Protein 2QSV (pdb70)

Sequence (213 aa):
GPLQVSNARRLLFPISPEDEGVVRLVVNNTDESDLQVAVVSLPSFVSLDDRAFRLQAREPRELNLSLAVPRRNPPGKDEPLVLEVTSPETGKKAVDSVVSLPLVDNFPALTAAQTGVEELSTYLDGQQLDGETTKAAIEIRRNVGAGPLRLHS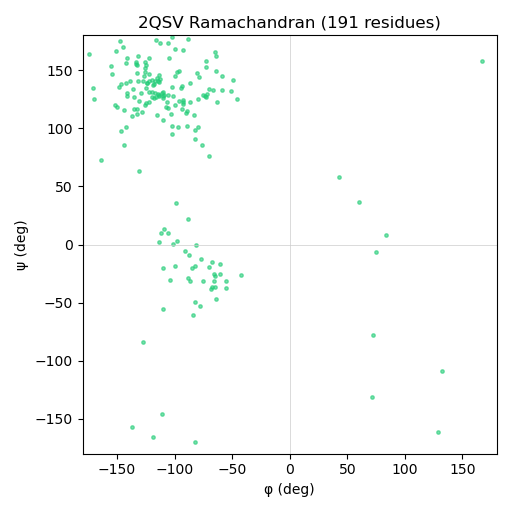VTTRNPALTAVPDRTEIKPGGSTLLRIAVDPQVKKAEGWQQSIAADISIICNDPQAPLRRIKKVKAEL

Radius of gyration: 21.25 Å; Cα contacts (8 Å, |Δi|>4): 555; chains: 1; bounding box: 52×47×49 Å

Foldseek 3Di:
DQKDKPAQEWEWPAEQPDKTKTKMFIFGADDAKKWKAQPDDPPQWDWPPGTDIDGHGRDDMTIIMGHHDDDDFDDDDWRKMWIQDVPDGGTDIDTGYYYRYADPLVPDDQQAFWADKAQEAEEEDPQDKDKDKIKDATQTNYKKFFRYKDWDDPQKDWDWPDGIAGHGGITITMMIGGPVVVVVPDQKDWTWTWTAIRHVVPRTGIHTYIYGD

Solvent-accessible surface area: 11612 Å² total

Nearest PDB structures (foldseek):
  2qsv-assembly1_A  TM=1.003E+00  e=1.602E-39  Porphyromonas gingivalis W83
  7sqc-assembly1_F3  TM=4.301E-01  e=4.292E-09  Chlamydomonas reinhardtii
  7sqc-assembly1_F0  TM=4.204E-01  e=1.512E-08  Chlamydomonas reinhardtii
  6tqu-assembly2_B  TM=6.581E-01  e=1.941E-02  Homo sapiens
  6nps-assembly1_A  TM=4.830E-01  e=2.934E-03  Amphibacillus xylanus NBRC 15112

B-factor: mean 38.67, std 15.02, range [12.01, 89.82]

Organism: Porphyromonas gingivalis (strain ATCC BAA-308 / W83) (NCBI:txid242619)

Structure (mmCIF, N/CA/C/O backbone):
data_2QSV
#
_entry.id   2QSV
#
_cell.length_a   107.237
_cell.length_b   107.237
_cell.length_c   59.833
_cell.angle_alpha   90.00
_cell.angle_beta   90.00
_cell.angle_gamma   120.00
#
_symmetry.space_group_name_H-M   'P 31 2 1'
#
loop_
_entity.id
_entity.type
_entity.pdbx_description
1 polymer 'Uncharacterized protein'
2 non-polymer 'SULFATE ION'
3 non-polymer 'SODIUM ION'
4 water water
#
loop_
_atom_site.group_PDB
_atom_site.id
_atom_site.type_symbol
_atom_site.label_atom_id
_atom_site.label_alt_id
_atom_site.label_comp_id
_atom_site.label_asym_id
_atom_site.label_entity_id
_atom_site.label_seq_id
_atom_site.pdbx_PDB_ins_code
_atom_site.Cartn_x
_atom_site.Cartn_y
_atom_site.Cartn_z
_atom_site.occupancy
_atom_site.B_iso_or_equiv
_atom_site.auth_seq_id
_atom_site.auth_comp_id
_atom_site.auth_asym_id
_atom_site.auth_atom_id
_atom_site.pdbx_PDB_model_num
ATOM 1 N N . GLY A 1 1 ? -36.227 57.257 -3.051 1.00 72.20 1 GLY A N 1
ATOM 2 C CA . GLY A 1 1 ? -37.239 58.038 -3.824 1.00 72.08 1 GLY A CA 1
ATOM 3 C C . GLY A 1 1 ? -36.668 58.880 -4.959 1.00 71.87 1 GLY A C 1
ATOM 4 O O . GLY A 1 1 ? -35.577 58.593 -5.465 1.00 72.02 1 GLY A O 1
ATOM 5 N N . PRO A 1 2 ? -37.420 59.919 -5.383 1.00 71.52 2 PRO A N 1
ATOM 6 C CA . PRO A 1 2 ? -37.070 60.828 -6.485 1.00 71.11 2 PRO A CA 1
ATOM 7 C C . PRO A 1 2 ? -35.811 61.692 -6.301 1.00 70.71 2 PRO A C 1
ATOM 8 O O . PRO A 1 2 ? -34.991 61.790 -7.234 1.00 70.66 2 PRO A O 1
ATOM 12 N N . LEU A 1 3 ? -35.676 62.320 -5.126 1.00 69.72 3 LEU A N 1
ATOM 13 C CA . LEU A 1 3 ? -34.545 63.204 -4.823 1.00 68.70 3 LEU A CA 1
ATOM 14 C C . LEU A 1 3 ? -33.226 62.444 -4.739 1.00 67.95 3 LEU A C 1
ATOM 15 O O . LEU A 1 3 ? -33.125 61.392 -4.102 1.00 67.60 3 LEU A O 1
ATOM 20 N N . GLN A 1 4 ? -32.226 62.997 -5.407 1.00 67.08 4 GLN A N 1
ATOM 21 C CA . GLN A 1 4 ? -30.889 62.431 -5.443 1.00 66.46 4 GLN A CA 1
ATOM 22 C C . GLN A 1 4 ? -29.960 63.470 -4.786 1.00 65.09 4 GLN A C 1
ATOM 23 O O . GLN A 1 4 ? -30.148 64.684 -4.952 1.00 64.75 4 GLN A O 1
ATOM 29 N N . VAL A 1 5 ? -28.996 63.000 -4.000 1.00 63.50 5 VAL A N 1
ATOM 30 C CA . VAL A 1 5 ? -28.129 63.910 -3.232 1.00 61.53 5 VAL A CA 1
ATOM 31 C C . VAL A 1 5 ? -26.657 63.742 -3.616 1.00 60.64 5 VAL A C 1
ATOM 32 O O . VAL A 1 5 ? -26.211 62.613 -3.862 1.00 60.50 5 VAL A O 1
ATOM 36 N N . SER A 1 6 ? -25.921 64.857 -3.666 1.00 59.02 6 SER A N 1
ATOM 37 C CA . SER A 1 6 ? -24.468 64.834 -3.909 1.00 58.06 6 SER A CA 1
ATOM 38 C C . SER A 1 6 ? -23.672 63.968 -2.927 1.00 57.24 6 SER A C 1
ATOM 39 O O . SER A 1 6 ? -22.712 63.313 -3.304 1.00 57.28 6 SER A O 1
ATOM 42 N N . ASN A 1 7 ? -24.082 63.967 -1.665 1.00 56.26 7 ASN A N 1
ATOM 43 C CA . ASN A 1 7 ? -23.336 63.295 -0.599 1.00 55.26 7 ASN A CA 1
ATOM 44 C C . ASN A 1 7 ? -24.245 62.611 0.426 1.00 53.35 7 ASN A C 1
ATOM 45 O O . ASN A 1 7 ? -25.282 63.158 0.807 1.00 52.58 7 ASN A O 1
ATOM 50 N N . ALA A 1 8 ? -23.854 61.414 0.853 1.00 51.12 8 ALA A N 1
ATOM 51 C CA . ALA A 1 8 ? -24.506 60.738 1.961 1.00 49.78 8 ALA A CA 1
ATOM 52 C C . ALA A 1 8 ? -24.071 61.405 3.285 1.00 48.49 8 ALA A C 1
ATOM 53 O O . ALA A 1 8 ? -24.856 61.455 4.247 1.00 48.60 8 ALA A O 1
ATOM 55 N N . ARG A 1 9 ? -22.832 61.917 3.300 1.00 46.84 9 ARG A N 1
ATOM 56 C CA A ARG A 1 9 ? -22.203 62.525 4.480 0.50 45.91 9 ARG A CA 1
ATOM 57 C CA B ARG A 1 9 ? -22.270 62.553 4.485 0.50 45.82 9 ARG A CA 1
ATOM 58 C C . ARG A 1 9 ? -21.652 63.913 4.154 1.00 44.97 9 ARG A C 1
ATOM 59 O O . ARG A 1 9 ? -21.112 64.125 3.069 1.00 44.97 9 ARG A O 1
ATOM 74 N N . LEU A 1 10 ? -21.774 64.847 5.086 1.00 42.64 10 LEU A N 1
ATOM 75 C CA . LEU A 1 10 ? -21.157 66.168 4.942 1.00 40.14 10 LEU A CA 1
ATOM 76 C C . LEU A 1 10 ? -20.265 66.384 6.163 1.00 38.78 10 LEU A C 1
ATOM 77 O O . LEU A 1 10 ? -20.629 66.006 7.280 1.00 37.77 10 LEU A O 1
ATOM 82 N N . LEU A 1 11 ? -19.086 66.952 5.954 1.00 36.76 11 LEU A N 1
ATOM 83 C CA . LEU A 1 11 ? -18.090 67.012 7.020 1.00 35.46 11 LEU A CA 1
ATOM 84 C C . LEU A 1 11 ? -17.476 68.390 7.057 1.00 33.93 11 LEU A C 1
ATOM 85 O O . LEU A 1 11 ? -16.892 68.837 6.062 1.00 34.04 11 LEU A O 1
ATOM 90 N N . PHE A 1 12 ? -17.683 69.091 8.173 1.00 31.37 12 PHE A N 1
ATOM 91 C CA . PHE A 1 12 ? -17.062 70.385 8.386 1.00 30.40 12 PHE A CA 1
ATOM 92 C C . PHE A 1 12 ? -15.556 70.159 8.662 1.00 30.35 12 PHE A C 1
ATOM 93 O O . PHE A 1 12 ? -15.169 69.094 9.127 1.00 29.34 12 PHE A O 1
ATOM 101 N N . PRO A 1 13 ? -14.701 71.156 8.340 1.00 30.60 13 PRO A N 1
ATOM 102 C CA . PRO A 1 13 ? -13.312 70.999 8.802 1.00 30.92 13 PRO A CA 1
ATOM 103 C C . PRO A 1 13 ? -13.235 71.010 10.360 1.00 29.86 13 PRO A C 1
ATOM 104 O O . PRO A 1 13 ? -14.171 71.496 11.025 1.00 28.75 13 PRO A O 1
ATOM 108 N N . ILE A 1 14 ? -12.128 70.518 10.910 1.00 29.72 14 ILE A N 1
ATOM 109 C CA . ILE A 1 14 ? -11.793 70.741 12.333 1.00 29.18 14 ILE A CA 1
ATOM 110 C C . ILE A 1 14 ? -12.025 72.206 12.644 1.00 28.90 14 ILE A C 1
ATOM 111 O O . ILE A 1 14 ? -11.504 73.095 11.947 1.00 27.83 14 ILE A O 1
ATOM 116 N N . SER A 1 15 ? -12.840 72.460 13.662 1.00 27.88 15 SER A N 1
ATOM 117 C CA . SER A 1 15 ? -13.268 73.823 13.977 1.00 27.94 15 SER A CA 1
ATOM 118 C C . SER A 1 15 ? -13.248 74.120 15.452 1.00 28.29 15 SER A C 1
ATOM 119 O O . SER A 1 15 ? -13.536 73.234 16.277 1.00 25.96 15 SER A O 1
ATOM 130 N N . PRO A 1 17 ? -15.071 76.845 18.411 1.00 33.39 17 PRO A N 1
ATOM 131 C CA . PRO A 1 17 ? -16.455 77.328 18.500 1.00 34.62 17 PRO A CA 1
ATOM 132 C C . PRO A 1 17 ? -16.766 78.592 17.716 1.00 36.67 17 PRO A C 1
ATOM 133 O O . PRO A 1 17 ? -17.904 78.769 17.312 1.00 36.52 17 PRO A O 1
ATOM 137 N N . GLU A 1 18 ? -15.778 79.464 17.517 1.00 39.08 18 GLU A N 1
ATOM 138 C CA . GLU A 1 18 ? -15.993 80.726 16.804 1.00 42.71 18 GLU A CA 1
ATOM 139 C C . GLU A 1 18 ? -15.743 80.654 15.298 1.00 43.56 18 GLU A C 1
ATOM 140 O O . GLU A 1 18 ? -15.984 81.636 14.574 1.00 44.13 18 GLU A O 1
ATOM 146 N N . ASP A 1 19 ? -15.248 79.515 14.821 1.00 43.92 19 ASP A N 1
ATOM 147 C CA . ASP A 1 19 ? -15.043 79.334 13.387 1.00 44.71 19 ASP A CA 1
ATOM 148 C C . ASP A 1 19 ? -16.323 79.494 12.571 1.00 45.18 19 ASP A C 1
ATOM 149 O O . ASP A 1 19 ? -17.419 79.168 13.012 1.00 44.65 19 ASP A O 1
ATOM 154 N N . GLU A 1 20 ? -16.146 80.048 11.383 1.00 47.04 20 GLU A N 1
ATOM 155 C CA . GLU A 1 20 ? -17.175 80.069 10.362 1.00 48.74 20 GLU A CA 1
ATOM 156 C C . GLU A 1 20 ? -16.821 78.945 9.406 1.00 48.46 20 GLU A C 1
ATOM 157 O O . GLU A 1 20 ? -15.730 78.375 9.486 1.00 49.37 20 GLU A O 1
ATOM 163 N N . GLY A 1 21 ? -17.724 78.600 8.510 1.00 47.60 21 GLY A N 1
ATOM 164 C CA . GLY A 1 21 ? -17.464 77.462 7.649 1.00 46.53 21 GLY A CA 1
ATOM 165 C C . GLY A 1 21 ? -18.738 77.075 6.961 1.00 45.22 21 GLY A C 1
ATOM 166 O O . GLY A 1 21 ? -19.817 77.395 7.436 1.00 44.68 21 GLY A O 1
ATOM 167 N N . VAL A 1 22 ? -18.611 76.383 5.842 1.00 44.75 22 VAL A N 1
ATOM 168 C CA . VAL A 1 22 ? -19.766 76.091 5.030 1.00 44.20 22 VAL A CA 1
ATOM 169 C C . VAL A 1 22 ? -19.580 74.736 4.375 1.00 43.22 22 VAL A C 1
ATOM 170 O O . VAL A 1 22 ? -18.482 74.371 3.984 1.00 43.30 22 VAL A O 1
ATOM 174 N N . VAL A 1 23 ? -20.648 73.959 4.353 1.00 42.01 23 VAL A N 1
ATOM 175 C CA . VAL A 1 23 ? -20.679 72.690 3.663 1.00 42.17 23 VAL A CA 1
ATOM 176 C C . VAL A 1 23 ? -21.824 72.759 2.629 1.00 41.35 23 VAL A C 1
ATOM 177 O O . VAL A 1 23 ? -22.884 73.358 2.871 1.00 40.06 23 VAL A O 1
ATOM 181 N N . ARG A 1 24 ? -21.575 72.194 1.461 1.00 41.47 24 ARG A N 1
ATOM 182 C CA . ARG A 1 24 ? -22.513 72.320 0.349 1.00 41.88 24 ARG A CA 1
ATOM 183 C C . ARG A 1 24 ? -23.115 70.976 -0.013 1.00 41.41 24 ARG A C 1
ATOM 184 O O . ARG A 1 24 ? -22.409 69.992 -0.195 1.00 39.83 24 ARG A O 1
ATOM 192 N N . LEU A 1 25 ? -24.439 70.955 -0.106 1.00 41.86 25 LEU A N 1
ATOM 193 C CA . LEU A 1 25 ? -25.140 69.789 -0.611 1.00 42.11 25 LEU A CA 1
ATOM 194 C C . LEU A 1 25 ? -25.881 70.139 -1.902 1.00 42.55 25 LEU A C 1
ATOM 195 O O . LEU A 1 25 ? -26.623 71.121 -1.944 1.00 41.94 25 LEU A O 1
ATOM 200 N N . VAL A 1 26 ? -25.690 69.325 -2.935 1.00 43.89 26 VAL A N 1
ATOM 201 C CA . VAL A 1 26 ? -26.487 69.476 -4.180 1.00 45.57 26 VAL A CA 1
ATOM 202 C C . VAL A 1 26 ? -27.585 68.410 -4.289 1.00 45.73 26 VAL A C 1
ATOM 203 O O . VAL A 1 26 ? -27.301 67.228 -4.422 1.00 46.21 26 VAL A O 1
ATOM 207 N N . VAL A 1 27 ? -28.836 68.847 -4.204 1.00 46.52 27 VAL A N 1
ATOM 208 C CA . VAL A 1 27 ? -29.972 67.967 -4.425 1.00 47.80 27 VAL A CA 1
ATOM 209 C C . VAL A 1 27 ? -30.493 68.070 -5.867 1.00 49.15 27 VAL A C 1
ATOM 210 O O . VAL A 1 27 ? -30.400 69.128 -6.510 1.00 48.82 27 VAL A O 1
ATOM 214 N N . ASN A 1 28 ? -31.037 66.952 -6.344 1.00 50.73 28 ASN A N 1
ATOM 215 C CA . ASN A 1 28 ? -31.518 66.824 -7.716 1.00 52.43 28 ASN A CA 1
ATOM 216 C C . ASN A 1 28 ? -32.820 66.022 -7.859 1.00 52.49 28 ASN A C 1
ATOM 217 O O . ASN A 1 28 ? -32.956 64.902 -7.345 1.00 52.34 28 ASN A O 1
ATOM 222 N N . ASN A 1 29 ? -33.773 66.641 -8.550 1.00 53.23 29 ASN A N 1
ATOM 223 C CA . ASN A 1 29 ? -35.066 66.057 -8.876 1.00 53.93 29 ASN A CA 1
ATOM 224 C C . ASN A 1 29 ? -34.969 65.107 -10.083 1.00 54.21 29 ASN A C 1
ATOM 225 O O . ASN A 1 29 ? -34.929 65.560 -11.239 1.00 55.11 29 ASN A O 1
ATOM 230 N N . THR A 1 30 ? -34.940 63.805 -9.815 1.00 54.54 30 THR A N 1
ATOM 231 C CA . THR A 1 30 ? -34.716 62.796 -10.854 1.00 55.53 30 THR A CA 1
ATOM 232 C C . THR A 1 30 ? -35.963 62.513 -11.699 1.00 56.35 30 THR A C 1
ATOM 233 O O . THR A 1 30 ? -35.937 62.580 -12.942 1.00 56.88 30 THR A O 1
ATOM 237 N N . ASP A 1 31 ? -37.059 62.203 -11.020 1.00 57.20 31 ASP A N 1
ATOM 238 C CA . ASP A 1 31 ? -38.160 61.546 -11.693 1.00 58.15 31 ASP A CA 1
ATOM 239 C C . ASP A 1 31 ? -39.196 62.548 -12.110 1.00 58.16 31 ASP A C 1
ATOM 240 O O . ASP A 1 31 ? -39.984 63.052 -11.282 1.00 58.96 31 ASP A O 1
ATOM 245 N N . GLU A 1 32 ? -39.134 62.872 -13.398 1.00 58.26 32 GLU A N 1
ATOM 246 C CA . GLU A 1 32 ? -40.322 63.283 -14.154 1.00 58.49 32 GLU A CA 1
ATOM 247 C C . GLU A 1 32 ? -40.843 64.672 -13.808 1.00 58.03 32 GLU A C 1
ATOM 248 O O . GLU A 1 32 ? -40.619 65.652 -14.542 1.00 57.88 32 GLU A O 1
ATOM 254 N N . SER A 1 33 ? -41.537 64.750 -12.676 1.00 58.07 33 SER A N 1
ATOM 255 C CA . SER A 1 33 ? -42.380 65.899 -12.410 1.00 57.99 33 SER A CA 1
ATOM 256 C C . SER A 1 33 ? -41.924 66.637 -11.167 1.00 58.19 33 SER A C 1
ATOM 257 O O . SER A 1 33 ? -40.805 66.436 -10.687 1.00 58.49 33 SER A O 1
ATOM 260 N N . ASP A 1 34 ? -42.794 67.518 -10.682 1.00 58.73 34 ASP A N 1
ATOM 261 C CA . ASP A 1 34 ? -42.502 68.348 -9.531 1.00 59.45 34 ASP A CA 1
ATOM 262 C C . ASP A 1 34 ? -42.188 67.549 -8.278 1.00 59.47 34 ASP A C 1
ATOM 263 O O . ASP A 1 34 ? -42.891 66.562 -7.966 1.00 59.79 34 ASP A O 1
ATOM 268 N N . LEU A 1 35 ? -41.093 67.959 -7.617 1.00 59.27 35 LEU A N 1
ATOM 2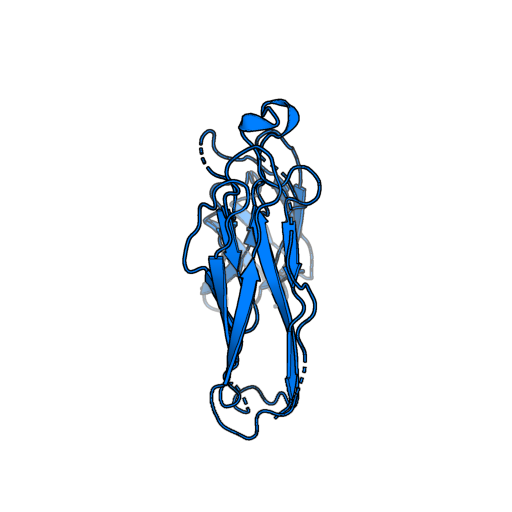69 C CA . LEU A 1 35 ? -40.783 67.564 -6.242 1.00 58.85 35 LEU A CA 1
ATOM 270 C C . LEU A 1 35 ? -40.937 68.765 -5.321 1.00 59.01 35 LEU A C 1
ATOM 271 O O . LEU A 1 35 ? -40.398 69.846 -5.573 1.00 59.24 35 LEU A O 1
ATOM 276 N N . GLN A 1 36 ? -41.734 68.592 -4.280 1.00 59.17 36 GLN A N 1
ATOM 277 C CA . GLN A 1 36 ? -41.780 69.563 -3.208 1.00 59.38 36 GLN A CA 1
ATOM 278 C C . GLN A 1 36 ? -40.850 69.096 -2.085 1.00 58.41 36 GLN A C 1
ATOM 279 O O . GLN A 1 36 ? -40.981 67.973 -1.573 1.00 58.59 36 GLN A O 1
ATOM 285 N N . VAL A 1 37 ? -39.894 69.951 -1.730 1.00 57.37 37 VAL A N 1
ATOM 286 C CA . VAL A 1 37 ? -38.826 69.579 -0.786 1.00 55.47 37 VAL A CA 1
ATOM 287 C C . VAL A 1 37 ? -38.836 70.461 0.452 1.00 54.09 37 VAL A C 1
ATOM 288 O O . VAL A 1 37 ? -38.831 71.685 0.355 1.00 53.94 37 VAL A O 1
ATOM 292 N N . ALA A 1 38 ? -38.879 69.819 1.615 1.00 52.14 38 ALA A N 1
ATOM 293 C CA . ALA A 1 38 ? -38.718 70.518 2.868 1.00 50.31 38 ALA A CA 1
ATOM 294 C C . ALA A 1 38 ? -37.537 69.914 3.635 1.00 49.02 38 ALA A C 1
ATOM 295 O O . ALA A 1 38 ? -37.408 68.700 3.756 1.00 49.21 38 ALA A O 1
ATOM 297 N N . VAL A 1 39 ? -36.655 70.787 4.104 1.00 47.56 39 VAL A N 1
ATOM 298 C CA . VAL A 1 39 ? -35.624 70.433 5.067 1.00 45.40 39 VAL A CA 1
ATOM 299 C C . VAL A 1 39 ? -36.315 70.481 6.428 1.00 43.78 39 VAL A C 1
ATOM 300 O O . VAL A 1 39 ? -36.496 71.544 7.020 1.00 43.49 39 VAL A O 1
ATOM 304 N N . VAL A 1 40 ? -36.718 69.316 6.915 1.00 41.79 40 VAL A N 1
ATOM 305 C CA . VAL A 1 40 ? -37.559 69.253 8.120 1.00 40.29 40 VAL A CA 1
ATOM 306 C C . VAL A 1 40 ? -36.783 69.295 9.455 1.00 39.00 40 VAL A C 1
ATOM 307 O O . VAL A 1 40 ? -37.354 69.616 10.497 1.00 39.08 40 VAL A O 1
ATOM 311 N N . SER A 1 41 ? -35.493 68.975 9.418 1.00 37.67 41 SER A N 1
ATOM 312 C CA . SER A 1 41 ? -34.652 69.065 10.611 1.00 37.17 41 SER A CA 1
ATOM 313 C C . SER A 1 41 ? -33.224 69.421 10.195 1.00 36.72 41 SER A C 1
ATOM 314 O O . SER A 1 41 ? -32.721 68.873 9.228 1.00 36.08 41 SER A O 1
ATOM 317 N N . LEU A 1 42 ? -32.608 70.365 10.914 1.00 36.68 42 LEU A N 1
ATOM 318 C CA . LEU A 1 42 ? -31.220 70.781 10.704 1.00 36.98 42 LEU A CA 1
ATOM 319 C C . LEU A 1 42 ? -30.400 70.386 11.914 1.00 35.97 42 LEU A C 1
ATOM 320 O O . LEU A 1 42 ? -30.903 70.475 13.011 1.00 36.49 42 LEU A O 1
ATOM 325 N N . PRO A 1 43 ? -29.119 70.007 11.723 1.00 34.37 43 PRO A N 1
ATOM 326 C CA . PRO A 1 43 ? -28.178 69.913 12.840 1.00 33.86 43 PRO A CA 1
ATOM 327 C C . PRO A 1 43 ? -28.184 71.167 13.724 1.00 33.81 43 PRO A C 1
ATOM 328 O O . PRO A 1 43 ? -28.294 72.282 13.206 1.00 32.79 43 PRO A O 1
ATOM 332 N N . SER A 1 44 ? -28.057 70.987 15.038 1.00 33.56 44 SER A N 1
ATOM 333 C CA . SER A 1 44 ? -28.050 72.114 15.977 1.00 33.91 44 SER A CA 1
ATOM 334 C C . SER A 1 44 ? -26.906 73.114 15.760 1.00 33.81 44 SER A C 1
ATOM 335 O O . SER A 1 44 ? -26.967 74.242 16.275 1.00 33.51 44 SER A O 1
ATOM 338 N N . PHE A 1 45 ? -25.874 72.695 15.020 1.00 32.55 45 PHE A N 1
ATOM 339 C CA . PHE A 1 45 ? -24.670 73.505 14.811 1.00 32.25 45 PHE A CA 1
ATOM 340 C C . PHE A 1 45 ? -24.607 74.114 13.414 1.00 33.71 45 PHE A C 1
ATOM 341 O O . PHE A 1 45 ? -23.577 74.670 13.026 1.00 32.97 45 PHE A O 1
ATOM 349 N N . VAL A 1 46 ? -25.701 74.015 12.656 1.00 35.36 46 VAL A N 1
ATOM 350 C CA . VAL A 1 46 ? -25.738 74.645 11.334 1.00 36.51 46 VAL A CA 1
ATOM 351 C C . VAL A 1 46 ? -26.879 75.647 11.153 1.00 38.82 46 VAL A C 1
ATOM 352 O O . VAL A 1 46 ? -27.872 75.618 11.880 1.00 38.44 46 VAL A O 1
ATOM 356 N N . SER A 1 47 ? -26.701 76.513 10.155 1.00 41.56 47 SER A N 1
ATOM 357 C CA . SER A 1 47 ? -27.693 77.478 9.688 1.00 44.38 47 SER A CA 1
ATOM 358 C C . SER A 1 47 ? -28.034 77.197 8.242 1.00 45.32 47 SER A C 1
ATOM 359 O O . SER A 1 47 ? -27.128 76.911 7.431 1.00 45.45 47 SER A O 1
ATOM 362 N N . LEU A 1 48 ? -29.326 77.265 7.925 1.00 47.32 48 LEU A N 1
ATOM 363 C CA . LEU A 1 48 ? -29.813 77.182 6.553 1.00 49.88 48 LEU A CA 1
ATOM 364 C C . LEU A 1 48 ? -31.115 77.991 6.371 1.00 51.83 48 LEU A C 1
ATOM 365 O O . LEU A 1 48 ? -32.130 77.706 7.010 1.00 52.04 48 LEU A O 1
ATOM 370 N N . ASP A 1 49 ? -31.076 78.998 5.498 1.00 54.58 49 ASP A N 1
ATOM 371 C CA . ASP A 1 49 ? -32.293 79.740 5.135 1.00 56.96 49 ASP A CA 1
ATOM 372 C C . ASP A 1 49 ? -33.038 79.065 3.979 1.00 57.69 49 ASP A C 1
ATOM 373 O O . ASP A 1 49 ? -34.262 79.084 3.941 1.00 58.03 49 ASP A O 1
ATOM 378 N N . ASP A 1 50 ? -32.308 78.414 3.079 1.00 58.58 50 ASP A N 1
ATOM 379 C CA . ASP A 1 50 ? -32.928 77.619 2.023 1.00 59.80 50 ASP A CA 1
ATOM 380 C C . ASP A 1 50 ? -33.584 76.343 2.585 1.00 60.04 50 ASP A C 1
ATOM 381 O O . ASP A 1 50 ? -33.047 75.238 2.423 1.00 60.09 50 ASP A O 1
ATOM 386 N N . ARG A 1 51 ? -34.758 76.500 3.213 1.00 60.29 51 ARG A N 1
ATOM 387 C CA . ARG A 1 51 ? -35.402 75.406 3.971 1.00 60.51 51 ARG A CA 1
ATOM 388 C C . ARG A 1 51 ? -36.669 74.797 3.378 1.00 60.93 51 ARG A C 1
ATOM 389 O O . ARG A 1 51 ? -37.060 73.692 3.755 1.00 61.48 51 ARG A O 1
ATOM 397 N N . ALA A 1 52 ? -37.336 75.523 2.488 1.00 60.91 52 ALA A N 1
ATOM 398 C CA . ALA A 1 52 ? -38.597 75.052 1.901 1.00 60.79 52 ALA A CA 1
ATOM 399 C C . ALA A 1 52 ? -38.702 75.558 0.470 1.00 60.30 52 ALA A C 1
ATOM 400 O O . ALA A 1 52 ? -39.086 76.701 0.228 1.00 60.63 52 ALA A O 1
ATOM 402 N N . PHE A 1 53 ? -38.337 74.700 -0.472 1.00 59.34 53 PHE A N 1
ATOM 403 C CA . PHE A 1 53 ? -38.242 75.102 -1.861 1.00 59.00 53 PHE A CA 1
ATOM 404 C C . PHE A 1 53 ? -38.943 74.150 -2.827 1.00 59.19 53 PHE A C 1
ATOM 405 O O . PHE A 1 53 ? -39.225 72.997 -2.473 1.00 59.15 53 PHE A O 1
ATOM 413 N N . ARG A 1 54 ? -39.218 74.640 -4.044 1.00 59.21 54 ARG A N 1
ATOM 414 C CA . ARG A 1 54 ? -39.628 73.783 -5.180 1.00 59.21 54 ARG A CA 1
ATOM 415 C C . ARG A 1 54 ? -38.511 73.448 -6.171 1.00 58.13 54 ARG A C 1
ATOM 416 O O . ARG A 1 54 ? -37.650 74.282 -6.469 1.00 58.54 54 ARG A O 1
ATOM 424 N N . LEU A 1 55 ? -38.576 72.233 -6.718 1.00 56.86 55 LEU A N 1
ATOM 425 C CA . LEU A 1 55 ? -37.562 71.706 -7.642 1.00 56.44 55 LEU A CA 1
ATOM 426 C C . LEU A 1 55 ? -38.174 71.146 -8.912 1.00 56.90 55 LEU A C 1
ATOM 427 O O . LEU A 1 55 ? -39.069 70.291 -8.859 1.00 56.90 55 LEU A O 1
ATOM 432 N N . GLN A 1 56 ? -37.636 71.561 -10.058 1.00 57.03 56 GLN A N 1
ATOM 433 C CA . GLN A 1 56 ? -38.208 71.204 -11.359 1.00 57.14 56 GLN A CA 1
ATOM 434 C C . GLN A 1 56 ? -37.788 69.828 -11.932 1.00 56.74 56 GLN A C 1
ATOM 435 O O . GLN A 1 56 ? -38.652 68.966 -12.197 1.00 57.34 56 GLN A O 1
ATOM 441 N N . ALA A 1 57 ? -36.499 69.620 -12.168 1.00 56.16 57 ALA A N 1
ATOM 442 C CA . ALA A 1 57 ? -36.093 68.439 -12.923 1.00 55.70 57 ALA A CA 1
ATOM 443 C C . ALA A 1 57 ? -34.602 68.411 -12.912 1.00 56.10 57 ALA A C 1
ATOM 444 O O . ALA A 1 57 ? -33.953 69.427 -12.589 1.00 55.60 57 ALA A O 1
ATOM 446 N N . ARG A 1 58 ? -34.063 67.242 -13.257 1.00 57.49 58 ARG A N 1
ATOM 447 C CA . ARG A 1 58 ? -32.615 67.040 -13.347 1.00 58.97 58 ARG A CA 1
ATOM 448 C C . ARG A 1 58 ? -31.886 67.006 -11.996 1.00 60.03 58 ARG A C 1
ATOM 449 O O . ARG A 1 58 ? -32.270 66.259 -11.079 1.00 60.66 58 ARG A O 1
ATOM 457 N N . GLU A 1 59 ? -30.799 67.781 -11.916 1.00 61.12 59 GLU A N 1
ATOM 458 C CA . GLU A 1 59 ? -29.963 67.895 -10.720 1.00 62.56 59 GLU A CA 1
ATOM 459 C C . GLU A 1 59 ? -29.731 69.402 -10.402 1.00 62.84 59 GLU A C 1
ATOM 460 O O . GLU A 1 59 ? -28.592 69.911 -10.443 1.00 62.85 59 GLU A O 1
ATOM 466 N N . PRO A 1 60 ? -30.840 70.124 -10.092 1.00 63.22 60 PRO A N 1
ATOM 467 C CA . PRO A 1 60 ? -30.868 71.576 -10.210 1.00 63.47 60 PRO A CA 1
ATOM 468 C C . PRO A 1 60 ? -30.285 72.404 -9.066 1.00 63.80 60 PRO A C 1
ATOM 469 O O . PRO A 1 60 ? -29.492 73.306 -9.358 1.00 64.87 60 PRO A O 1
ATOM 473 N N . ARG A 1 61 ? -30.663 72.138 -7.809 1.00 63.80 61 ARG A N 1
ATOM 474 C CA . ARG A 1 61 ? -30.398 73.096 -6.697 1.00 63.66 61 ARG A CA 1
ATOM 475 C C . ARG A 1 61 ? -29.270 72.805 -5.665 1.00 63.11 61 ARG A C 1
ATOM 476 O O . ARG A 1 61 ? -28.866 71.650 -5.488 1.00 63.57 61 ARG A O 1
ATOM 484 N N . GLU A 1 62 ? -28.818 73.851 -4.954 1.00 61.78 62 GLU A N 1
ATOM 485 C CA . GLU A 1 62 ? -27.746 73.742 -3.945 1.00 60.39 62 GLU A CA 1
ATOM 486 C C . GLU A 1 62 ? -28.114 74.244 -2.553 1.00 58.50 62 GLU A C 1
ATOM 487 O O . GLU A 1 62 ? -28.754 75.298 -2.403 1.00 58.42 62 GLU A O 1
ATOM 493 N N . LEU A 1 63 ? -27.674 73.502 -1.540 1.00 55.68 63 LEU A N 1
ATOM 494 C CA . LEU A 1 63 ? -27.861 73.921 -0.153 1.00 53.41 63 LEU A CA 1
ATOM 495 C C . LEU A 1 63 ? -26.496 74.178 0.504 1.00 51.39 63 LEU A C 1
ATOM 496 O O . LEU A 1 63 ? -25.596 73.322 0.460 1.00 50.28 63 LEU A O 1
ATOM 501 N N . ASN A 1 64 ? -26.355 75.369 1.080 1.00 49.00 64 ASN A N 1
ATOM 502 C CA . ASN A 1 64 ? -25.135 75.753 1.792 1.00 47.41 64 ASN A CA 1
ATOM 503 C C . ASN A 1 64 ? -25.398 75.844 3.284 1.00 45.81 64 ASN A C 1
ATOM 504 O O . ASN A 1 64 ? -26.070 76.756 3.745 1.00 46.07 64 ASN A O 1
ATOM 509 N N . LEU A 1 65 ? -24.878 74.870 4.020 1.00 43.70 65 LEU A N 1
ATOM 510 C CA . LEU A 1 65 ? -25.027 74.829 5.462 1.00 41.89 65 LEU A CA 1
ATOM 511 C C . LEU A 1 65 ? -23.867 75.603 6.081 1.00 40.73 65 LEU A C 1
ATOM 512 O O . LEU A 1 65 ? -22.702 75.212 5.945 1.00 40.02 65 LEU A O 1
ATOM 517 N N . SER A 1 66 ? -24.201 76.705 6.739 1.00 39.78 66 SER A N 1
ATOM 518 C CA . SER A 1 66 ? -23.240 77.504 7.491 1.00 39.52 66 SER A CA 1
ATOM 519 C C . SER A 1 66 ? -23.069 76.985 8.900 1.00 38.45 66 SER A C 1
ATOM 520 O O . SER A 1 66 ? -24.049 76.669 9.577 1.00 37.65 66 SER A O 1
ATOM 523 N N . LEU A 1 67 ? -21.821 76.975 9.360 1.00 37.05 67 LEU A N 1
ATOM 524 C CA . LEU A 1 67 ? -21.511 76.577 10.703 1.00 35.86 67 LEU A CA 1
ATOM 525 C C . LEU A 1 67 ? -21.963 77.637 11.681 1.00 35.60 67 LEU A C 1
ATOM 526 O O . LEU A 1 67 ? -21.634 78.804 11.535 1.00 36.20 67 LEU A O 1
ATOM 531 N N . ALA A 1 68 ? -22.689 77.207 12.701 1.00 35.34 68 ALA A N 1
ATOM 532 C CA . ALA A 1 68 ? -23.135 78.086 13.767 1.00 35.35 68 ALA A CA 1
ATOM 533 C C . ALA A 1 68 ? -23.091 77.295 15.067 1.00 34.99 68 ALA A C 1
ATOM 534 O O . ALA A 1 68 ? -24.083 76.702 15.451 1.00 35.10 68 ALA A O 1
ATOM 536 N N . VAL A 1 69 ? -21.933 77.247 15.724 1.00 35.19 69 VAL A N 1
ATOM 537 C CA . VAL A 1 69 ? -21.799 76.396 16.901 1.00 36.15 69 VAL A CA 1
ATOM 538 C C . VAL A 1 69 ? -22.568 77.032 18.058 1.00 37.27 69 VAL A C 1
ATOM 539 O O . VAL A 1 69 ? -22.344 78.187 18.369 1.00 37.01 69 VAL A O 1
ATOM 543 N N . PRO A 1 70 ? -23.472 76.272 18.690 1.00 39.02 70 PRO A N 1
ATOM 544 C CA . PRO A 1 70 ? -24.131 76.793 19.882 1.00 40.99 70 PRO A CA 1
ATOM 545 C C . PRO A 1 70 ? -23.115 77.163 20.962 1.00 42.83 70 PRO A C 1
ATOM 546 O O . PRO A 1 70 ? -22.157 76.414 21.219 1.00 42.87 70 PRO A O 1
ATOM 550 N N A ARG A 1 71 ? -23.313 78.328 21.574 0.50 44.06 71 ARG A N 1
ATOM 551 N N B ARG A 1 71 ? -23.334 78.317 21.587 0.50 43.98 71 ARG A N 1
ATOM 552 C CA A ARG A 1 71 ? -22.490 78.783 22.693 0.50 45.55 71 ARG A CA 1
ATOM 553 C CA B ARG A 1 71 ? -22.529 78.768 22.717 0.50 45.42 71 ARG A CA 1
ATOM 554 C C A ARG A 1 71 ? -22.558 77.684 23.749 0.50 45.45 71 ARG A C 1
ATOM 555 C C B ARG A 1 71 ? -22.564 77.658 23.752 0.50 45.37 71 ARG A C 1
ATOM 556 O O A ARG A 1 71 ? -23.600 77.051 23.921 0.50 45.99 71 ARG A O 1
ATOM 557 O O B ARG A 1 71 ? -23.589 76.995 23.920 0.50 45.90 71 ARG A O 1
ATOM 572 N N . ASN A 1 72 ? -21.461 77.432 24.444 1.00 45.38 72 ASN A N 1
ATOM 573 C CA . ASN A 1 72 ? -21.434 76.337 25.434 1.00 45.50 72 ASN A CA 1
ATOM 574 C C . ASN A 1 72 ? -21.646 74.893 24.872 1.00 43.22 72 ASN A C 1
ATOM 575 O 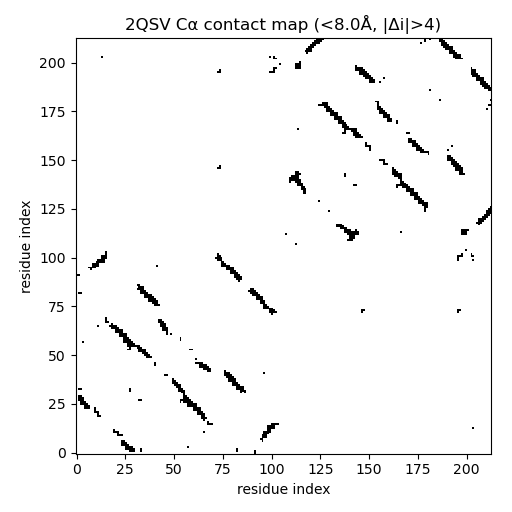O . ASN A 1 72 ? -21.883 73.967 25.658 1.00 43.65 72 ASN A O 1
ATOM 588 N N . PRO A 1 74 ? -19.933 71.724 24.076 1.00 32.22 74 PRO A N 1
ATOM 589 C CA . PRO A 1 74 ? -18.605 71.190 24.400 1.00 31.47 74 PRO A CA 1
ATOM 590 C C . PRO A 1 74 ? -17.887 70.565 23.160 1.00 29.91 74 PRO A C 1
ATOM 591 O O . PRO A 1 74 ? -18.574 70.084 22.233 1.00 30.31 74 PRO A O 1
ATOM 595 N N . PRO A 1 75 ? -16.544 70.512 23.181 1.00 28.03 75 PRO A N 1
ATOM 596 C CA . PRO A 1 75 ? -15.805 69.879 22.072 1.00 26.27 75 PRO A CA 1
ATOM 597 C C . PRO A 1 75 ? -16.057 68.364 21.941 1.00 24.58 75 PRO A C 1
ATOM 598 O O . PRO A 1 75 ? -16.594 67.727 22.846 1.00 22.71 75 PRO A O 1
ATOM 602 N N . GLY A 1 76 ? -15.673 67.796 20.809 1.00 22.15 76 GLY A N 1
ATOM 603 C CA . GLY A 1 76 ? -16.008 66.420 20.495 1.00 23.22 76 GLY A CA 1
ATOM 604 C C . GLY A 1 76 ? -16.563 66.317 19.092 1.00 23.49 76 GLY A C 1
ATOM 605 O O . GLY A 1 76 ? -16.904 67.318 18.482 1.00 23.63 76 GLY A O 1
ATOM 614 N N . LYS A 1 78 ? -19.386 65.757 16.561 1.00 24.84 78 LYS A N 1
ATOM 615 C CA . LYS A 1 78 ? -20.832 65.891 16.533 1.00 25.10 78 LYS A CA 1
ATOM 616 C C . LYS A 1 78 ? -21.301 65.259 15.234 1.00 26.17 78 LYS A C 1
ATOM 617 O O . LYS A 1 78 ? -20.697 65.472 14.187 1.00 27.23 78 LYS A O 1
ATOM 623 N N . ASP A 1 79 ? -22.339 64.453 15.300 1.00 26.84 79 ASP A N 1
ATOM 624 C CA . ASP A 1 79 ? -22.931 63.819 14.121 1.00 28.88 79 ASP A CA 1
ATOM 625 C C . ASP A 1 79 ? -24.414 64.034 14.232 1.00 28.90 79 ASP A C 1
ATOM 626 O O . ASP A 1 79 ? -25.015 63.532 15.158 1.00 28.96 79 ASP A O 1
ATOM 631 N N . GLU A 1 80 ? -24.992 64.839 13.340 1.00 28.67 80 GLU A N 1
ATOM 632 C CA . GLU A 1 80 ? -26.421 65.130 13.381 1.00 28.44 80 GLU A CA 1
ATOM 633 C C . GLU A 1 80 ? -26.998 65.123 11.968 1.00 28.70 80 GLU A C 1
ATOM 634 O O . GLU A 1 80 ? -26.343 65.588 11.038 1.00 28.22 80 GLU A O 1
ATOM 640 N N . PRO A 1 81 ? -28.221 64.578 11.801 1.00 28.98 81 PRO A N 1
ATOM 641 C CA . PRO A 1 81 ? -28.787 64.477 10.448 1.00 29.15 81 PRO A CA 1
ATOM 642 C C . PRO A 1 81 ? -29.386 65.776 9.893 1.00 29.65 81 PRO A C 1
ATOM 643 O O . PRO A 1 81 ? -29.970 66.597 10.609 1.00 29.89 81 PRO A O 1
ATOM 647 N N . LEU A 1 82 ? -29.214 65.967 8.599 1.00 30.85 82 LEU A N 1
ATOM 648 C CA . LEU A 1 82 ? -30.032 66.919 7.861 1.00 31.33 82 LEU A CA 1
ATOM 649 C C . LEU A 1 82 ? -31.219 66.101 7.283 1.00 31.23 82 LEU A C 1
ATOM 650 O O . LEU A 1 82 ? -31.036 65.161 6.497 1.00 30.57 82 LEU A O 1
ATOM 655 N N . VAL A 1 83 ? -32.437 66.416 7.698 1.00 32.49 83 VAL A N 1
ATOM 656 C CA . VAL A 1 83 ? -33.566 65.554 7.299 1.00 33.18 83 VAL A CA 1
ATOM 657 C C . VAL A 1 83 ? -34.348 66.146 6.115 1.00 34.55 83 VAL A C 1
ATOM 658 O O . VAL A 1 83 ? -34.886 67.251 6.188 1.00 33.97 83 VAL A O 1
ATOM 662 N N . LEU A 1 84 ? -34.393 65.385 5.026 1.00 36.60 84 LEU A N 1
ATOM 663 C CA . LEU A 1 84 ? -35.086 65.820 3.803 1.00 39.58 84 LEU A CA 1
ATOM 664 C C . LEU A 1 84 ? -36.401 65.087 3.547 1.00 39.90 84 LEU A C 1
ATOM 665 O O . LEU A 1 84 ? -36.423 63.876 3.380 1.00 39.55 84 LEU A O 1
ATOM 670 N N . GLU A 1 85 ? -37.482 65.851 3.524 1.00 42.15 85 GLU A N 1
ATOM 671 C CA . GLU A 1 85 ? -38.810 65.318 3.236 1.00 44.50 85 GLU A CA 1
ATOM 672 C C . GLU A 1 85 ? -39.260 65.710 1.828 1.00 45.90 85 GLU A C 1
ATOM 673 O O . GLU A 1 85 ? -39.425 66.887 1.512 1.00 46.01 85 GLU A O 1
ATOM 679 N N . VAL A 1 86 ? -39.455 64.702 0.994 1.00 47.88 86 VAL A N 1
ATOM 680 C CA . VAL A 1 86 ? -39.817 64.906 -0.401 1.00 50.04 86 VAL A CA 1
ATOM 681 C C . VAL A 1 86 ? -41.267 64.477 -0.682 1.00 51.04 86 VAL A C 1
ATOM 682 O O . VAL A 1 86 ? -41.676 63.353 -0.328 1.00 51.33 86 VAL A O 1
ATOM 686 N N . THR A 1 87 ? -42.043 65.380 -1.289 1.00 52.08 87 THR A N 1
ATOM 687 C CA . THR A 1 87 ? -43.414 65.079 -1.716 1.00 52.57 87 THR A CA 1
ATOM 688 C C . THR A 1 87 ? -43.617 65.387 -3.198 1.00 53.00 87 THR A C 1
ATOM 689 O O . THR A 1 87 ? -43.430 66.522 -3.639 1.00 53.13 87 THR A O 1
ATOM 693 N N . SER A 1 88 ? -43.984 64.347 -3.950 1.00 53.49 88 SER A N 1
ATOM 694 C CA . SER A 1 88 ? -44.279 64.427 -5.391 1.00 53.79 88 SER A CA 1
ATOM 695 C C . SER A 1 88 ? -45.764 64.750 -5.597 1.00 53.52 88 SER A C 1
ATOM 696 O O . SER A 1 88 ? -46.606 63.858 -5.454 1.00 53.75 88 SER A O 1
ATOM 699 N N . PRO A 1 89 ? -46.102 66.023 -5.922 1.00 53.84 89 PRO A N 1
ATOM 700 C CA . PRO A 1 89 ? -47.538 66.417 -6.017 1.00 54.03 89 PRO A CA 1
ATOM 701 C C . PRO A 1 89 ? -48.481 65.398 -6.723 1.00 54.48 89 PRO A C 1
ATOM 702 O O . PRO A 1 89 ? -49.684 65.346 -6.437 1.00 54.50 89 PRO A O 1
ATOM 706 N N . GLU A 1 90 ? -47.928 64.583 -7.616 1.00 55.11 90 GLU A N 1
ATOM 707 C CA . GLU A 1 90 ? -48.751 63.779 -8.499 1.00 56.34 90 GLU A CA 1
ATOM 708 C C . GLU A 1 90 ? -48.765 62.264 -8.252 1.00 56.29 90 GLU A C 1
ATOM 709 O O . GLU A 1 90 ? -49.826 61.648 -8.061 1.00 57.35 90 GLU A O 1
ATOM 715 N N . THR A 1 91 ? -47.564 61.691 -8.268 1.00 56.33 91 THR A N 1
ATOM 716 C CA . THR A 1 91 ? -47.318 60.245 -8.400 1.00 56.58 91 THR A CA 1
ATOM 717 C C . THR A 1 91 ? -47.299 59.487 -7.064 1.00 56.27 91 THR A C 1
ATOM 718 O O . THR A 1 91 ? -46.717 58.397 -6.957 1.00 56.71 91 THR A O 1
ATOM 722 N N . GLY A 1 92 ? -47.927 60.064 -6.040 1.00 56.31 92 GLY A N 1
ATOM 723 C CA . GLY A 1 92 ? -47.752 59.569 -4.671 1.00 56.47 92 GLY A CA 1
ATOM 724 C C . GLY A 1 92 ? -47.393 60.756 -3.805 1.00 56.64 92 GLY A C 1
ATOM 725 O O . GLY A 1 92 ? -47.673 61.915 -4.180 1.00 57.36 92 GLY A O 1
ATOM 726 N N . LYS A 1 93 ? -46.827 60.499 -2.633 1.00 56.35 93 LYS A N 1
ATOM 727 C CA . LYS A 1 93 ? -46.375 61.615 -1.803 1.00 56.52 93 LYS A CA 1
ATOM 728 C C . LYS A 1 93 ? -44.907 61.447 -1.379 1.00 55.58 93 LYS A C 1
ATOM 729 O O . LYS A 1 93 ? -44.010 61.910 -2.099 1.00 56.23 93 LYS A O 1
ATOM 735 N N . LYS A 1 94 ? -44.682 60.684 -0.299 1.00 54.33 94 LYS A N 1
ATOM 736 C CA . LYS A 1 94 ? -43.532 60.856 0.575 1.00 52.16 94 LYS A CA 1
ATOM 737 C C . LYS A 1 94 ? -42.373 59.877 0.424 1.00 51.49 94 LYS A C 1
ATOM 738 O O . LYS A 1 94 ? -42.543 58.663 0.349 1.00 51.48 94 LYS A O 1
ATOM 744 N N . ALA A 1 95 ? -41.177 60.444 0.423 1.00 49.97 95 ALA A N 1
ATOM 745 C CA . ALA A 1 95 ? -39.983 59.748 0.855 1.00 48.96 95 ALA A CA 1
ATOM 746 C C . ALA A 1 95 ? -39.259 60.694 1.829 1.00 48.24 95 ALA A C 1
ATOM 747 O O . ALA A 1 95 ? -39.244 61.914 1.659 1.00 47.84 95 ALA A O 1
ATOM 749 N N . VAL A 1 96 ? -38.702 60.126 2.887 1.00 47.76 96 VAL A N 1
ATOM 750 C CA . VAL A 1 96 ? -37.906 60.888 3.851 1.00 46.56 96 VAL A CA 1
ATOM 751 C C . VAL A 1 96 ? -36.507 60.301 3.863 1.00 46.43 96 VAL A C 1
ATOM 752 O O . VAL A 1 96 ? -36.325 59.075 3.949 1.00 46.08 96 VAL A O 1
ATOM 756 N N . ASP A 1 97 ? -35.517 61.175 3.752 1.00 46.47 97 ASP A N 1
ATOM 757 C CA . ASP A 1 97 ? -34.132 60.744 3.859 1.00 46.61 97 ASP A CA 1
ATOM 758 C C . ASP A 1 97 ? -33.254 61.748 4.583 1.00 44.53 97 ASP A C 1
ATOM 759 O O . ASP A 1 97 ? -33.583 62.925 4.671 1.00 44.07 97 ASP A O 1
ATOM 764 N N . SER A 1 98 ? -32.160 61.254 5.145 1.00 42.62 98 SER A N 1
ATOM 765 C CA . SER A 1 98 ? -31.249 62.117 5.851 1.00 41.16 98 SER A CA 1
ATOM 766 C C . SER A 1 98 ? -29.797 62.020 5.363 1.00 39.33 98 SER A C 1
ATOM 767 O O . SER A 1 98 ? -29.343 60.993 4.873 1.00 39.28 98 SER A O 1
ATOM 770 N N . VAL A 1 99 ? -29.104 63.140 5.464 1.00 37.42 99 VAL A N 1
ATOM 771 C CA . VAL A 1 99 ? -27.677 63.217 5.222 1.00 35.33 99 VAL A CA 1
ATOM 772 C C . VAL A 1 99 ? -27.053 63.483 6.584 1.00 34.02 99 VAL A C 1
ATOM 773 O O . VAL A 1 99 ? -27.488 64.398 7.293 1.00 33.07 99 VAL A O 1
ATOM 785 N N . VAL A 1 101 ? -24.445 65.017 8.978 1.00 29.51 101 VAL A N 1
ATOM 786 C CA . VAL A 1 101 ? -23.538 66.129 9.011 1.00 28.06 101 VAL A CA 1
ATOM 787 C C . VAL A 1 101 ? -22.614 65.962 10.244 1.00 28.56 101 VAL A C 1
ATOM 788 O O . VAL A 1 101 ? -23.092 65.819 11.378 1.00 28.17 101 VAL A O 1
ATOM 792 N N . SER A 1 102 ? -21.299 65.984 10.01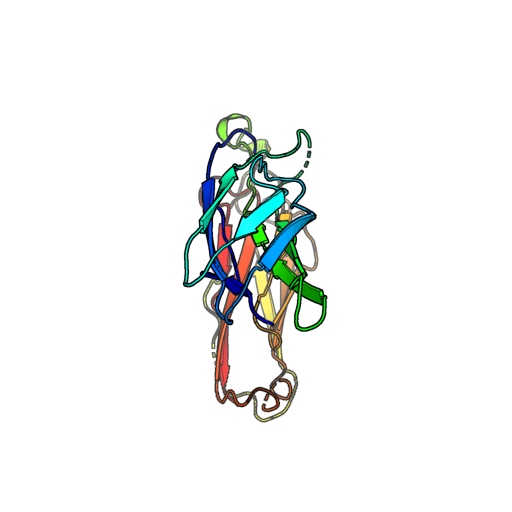6 1.00 28.26 102 SER A N 1
ATOM 793 C CA . SER A 1 102 ? -20.291 65.810 11.071 1.00 27.86 102 SER A CA 1
ATOM 794 C C . SER A 1 102 ? -19.454 67.050 11.297 1.00 27.04 102 SER A C 1
ATOM 795 O O . SER A 1 102 ? -19.094 67.779 10.353 1.00 26.86 102 SER A O 1
ATOM 798 N N . LEU A 1 103 ? -19.169 67.298 12.569 1.00 25.12 103 LEU A N 1
ATOM 799 C CA . LEU A 1 103 ? -18.342 68.408 13.000 1.00 24.18 103 LEU A CA 1
ATOM 800 C C . LEU A 1 103 ? -17.306 67.904 14.013 1.00 24.16 103 LEU A C 1
ATOM 801 O O . LEU A 1 103 ? -17.687 67.420 15.093 1.00 23.27 103 LEU A O 1
ATOM 806 N N . PRO A 1 104 ? -16.003 68.006 13.664 1.00 23.89 104 PRO A N 1
ATOM 807 C CA . PRO A 1 104 ? -14.914 67.847 14.649 1.00 23.25 104 PRO A CA 1
ATOM 808 C C . PRO A 1 104 ? -14.690 69.142 15.409 1.00 22.73 104 PRO A C 1
ATOM 809 O O . PRO A 1 104 ? -13.931 69.992 14.969 1.00 22.51 104 PRO A O 1
ATOM 813 N N . LEU A 1 105 ? -15.377 69.296 16.544 1.00 22.22 105 LEU A N 1
ATOM 814 C CA . LEU A 1 105 ? -15.340 70.528 17.310 1.00 21.95 105 LEU A CA 1
ATOM 815 C C . LEU A 1 105 ? -14.226 70.390 18.358 1.00 22.57 105 LEU A C 1
ATOM 816 O O . LEU A 1 105 ? -14.232 69.439 19.176 1.00 22.17 105 LEU A O 1
ATOM 821 N N . VAL A 1 106 ? -13.244 71.293 18.312 1.00 22.80 106 VAL A N 1
ATOM 822 C CA . VAL A 1 106 ? -12.092 71.223 19.233 1.00 23.84 106 VAL A CA 1
ATOM 823 C C . VAL A 1 106 ? -12.091 72.403 20.232 1.00 25.29 106 VAL A C 1
ATOM 824 O O . VAL A 1 106 ? -12.886 73.329 20.093 1.00 25.31 106 VAL A O 1
ATOM 828 N N . ASP A 1 107 ? -11.180 72.374 21.204 1.00 25.82 107 ASP A N 1
ATOM 829 C CA . ASP A 1 107 ? -10.986 73.488 22.146 1.00 27.85 107 ASP A CA 1
ATOM 830 C C . ASP A 1 107 ? -10.512 74.798 21.522 1.00 29.55 107 ASP A C 1
ATOM 831 O O . ASP A 1 107 ? -9.769 74.828 20.522 1.00 28.03 107 ASP A O 1
ATOM 836 N N . ASN A 1 108 ? -10.922 75.895 22.148 1.00 31.86 108 ASN A N 1
ATOM 837 C CA . ASN A 1 108 ? -10.275 77.181 21.871 1.00 33.85 108 ASN A CA 1
ATOM 838 C C . ASN A 1 108 ? -8.912 77.282 22.563 1.00 34.51 108 ASN A C 1
ATOM 839 O O . ASN A 1 108 ? -8.793 77.837 23.675 1.00 34.56 108 ASN A O 1
ATOM 844 N N . PHE A 1 109 ? -7.884 76.763 21.884 1.00 34.65 109 PHE A N 1
ATOM 845 C CA . PHE A 1 109 ? -6.577 76.578 22.480 1.00 35.15 109 PHE A CA 1
ATOM 846 C C . PHE A 1 109 ? -5.835 77.872 22.829 1.00 37.17 109 PHE A C 1
ATOM 847 O O . PHE A 1 109 ? -5.105 77.869 23.815 1.00 36.80 109 PHE A O 1
ATOM 855 N N . PRO A 1 110 ? -5.963 78.958 22.001 1.00 39.05 110 PRO A N 1
ATOM 856 C CA . PRO A 1 110 ? -5.331 80.247 22.422 1.00 40.24 110 PRO A CA 1
ATOM 857 C C . PRO A 1 110 ? -5.855 80.815 23.746 1.00 40.38 110 PRO A C 1
ATOM 858 O O . PRO A 1 110 ? -5.123 81.544 24.424 1.00 41.34 110 PRO A O 1
ATOM 862 N N . ALA A 1 111 ? -7.082 80.463 24.115 1.00 39.86 111 ALA A N 1
ATOM 863 C CA . ALA A 1 111 ? -7.606 80.740 25.444 1.00 39.86 111 ALA A CA 1
ATOM 864 C C . ALA A 1 111 ? -7.198 79.749 26.560 1.00 39.89 111 ALA A C 1
ATOM 865 O O . ALA A 1 111 ? -7.618 79.926 27.692 1.00 41.41 111 ALA A O 1
ATOM 867 N N . LEU A 1 112 ? -6.409 78.711 26.273 1.00 38.82 112 LEU A N 1
ATOM 868 C CA . LEU A 1 112 ? -6.014 77.732 27.322 1.00 37.68 112 LEU A CA 1
ATOM 869 C C . LEU A 1 112 ? -4.524 77.808 27.620 1.00 37.57 112 LEU A C 1
ATOM 870 O O . LEU A 1 112 ? -3.715 78.007 26.714 1.00 38.89 112 LEU A O 1
ATOM 875 N N . THR A 1 113 ? -4.139 77.649 28.877 1.00 36.87 113 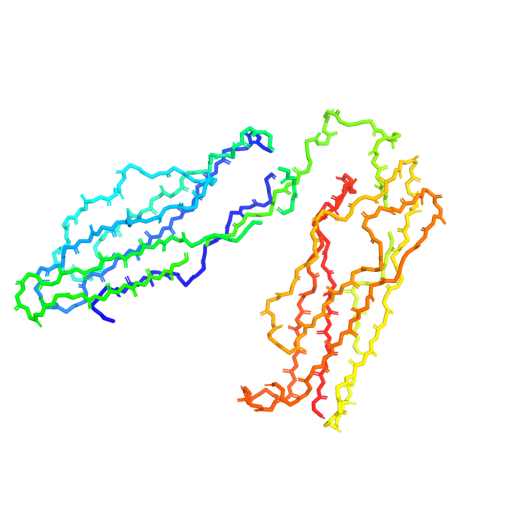THR A N 1
ATOM 876 C CA . THR A 1 113 ? -2.713 77.619 29.210 1.00 36.95 113 THR A CA 1
ATOM 877 C C . THR A 1 113 ? -2.221 76.165 29.205 1.00 35.29 113 THR A C 1
ATOM 878 O O . THR A 1 113 ? -3.029 75.242 29.206 1.00 33.63 113 THR A O 1
ATOM 882 N N . ALA A 1 114 ? -0.898 75.992 29.226 1.00 35.20 114 ALA A N 1
ATOM 883 C CA . ALA A 1 114 ? -0.248 74.679 29.322 1.00 35.12 114 ALA A CA 1
ATOM 884 C C . ALA A 1 114 ? -0.696 73.860 30.534 1.00 34.55 114 ALA A C 1
ATOM 885 O O . ALA A 1 114 ? -0.787 72.634 30.453 1.00 33.81 114 ALA A O 1
ATOM 887 N N . ALA A 1 115 ? -1.046 74.520 31.640 1.00 34.05 115 ALA A N 1
ATOM 888 C CA . ALA A 1 115 ? -1.483 73.786 32.845 1.00 32.61 115 ALA A CA 1
ATOM 889 C C . ALA A 1 115 ? -2.896 73.302 32.664 1.00 31.99 115 ALA A C 1
ATOM 890 O O . ALA A 1 115 ? -3.403 72.486 33.424 1.00 32.33 115 ALA A O 1
ATOM 892 N N . GLN A 1 116 ? -3.563 73.797 31.640 1.00 30.42 116 GLN A N 1
ATOM 893 C CA . GLN A 1 116 ? -4.898 73.285 31.342 1.00 29.89 116 GLN A CA 1
ATOM 894 C C . GLN A 1 116 ? -4.982 72.266 30.182 1.00 27.59 116 GLN A C 1
ATOM 895 O O . GLN A 1 116 ? -6.069 71.830 29.854 1.00 28.34 116 GLN A O 1
ATOM 901 N N . THR A 1 117 ? -3.879 71.920 29.543 1.00 25.36 117 THR A N 1
ATOM 902 C CA . THR A 1 117 ? -3.959 71.059 28.346 1.00 24.39 117 THR A CA 1
ATOM 903 C C . THR A 1 117 ? -3.076 69.871 28.528 1.00 22.76 117 THR A C 1
ATOM 904 O O . THR A 1 117 ? -2.157 69.926 29.326 1.00 23.19 117 THR A O 1
ATOM 908 N N . GLY A 1 118 ? -3.370 68.788 27.804 1.00 21.20 118 GLY A N 1
ATOM 909 C CA . GLY A 1 118 ? -2.568 67.582 27.828 1.00 20.71 118 GLY A CA 1
ATOM 910 C C . GLY A 1 118 ? -1.732 67.406 26.549 1.00 21.12 118 GLY A C 1
ATOM 911 O O . GLY A 1 118 ? -1.810 68.229 25.623 1.00 22.36 118 GLY A O 1
ATOM 912 N N . VAL A 1 119 ? -0.874 66.399 26.540 1.00 20.11 119 VAL A N 1
ATOM 913 C CA . VAL A 1 119 ? -0.107 66.016 25.344 1.00 20.80 119 VAL A CA 1
ATOM 914 C C . VAL A 1 119 ? -0.279 64.508 25.268 1.00 20.98 119 VAL A C 1
ATOM 915 O O . VAL A 1 119 ? 0.149 63.766 26.183 1.00 21.10 119 VAL A O 1
ATOM 927 N N A GLU A 1 121 ? 0.303 60.756 23.977 0.50 19.41 121 GLU A N 1
ATOM 928 N N B GLU A 1 121 ? 0.351 60.775 23.993 0.50 18.75 121 GLU A N 1
ATOM 929 C CA A GLU A 1 121 ? 1.196 59.827 23.338 0.50 20.15 121 GLU A CA 1
ATOM 930 C CA B GLU A 1 121 ? 1.217 59.806 23.330 0.50 18.92 121 GLU A CA 1
ATOM 931 C C A GLU A 1 121 ? 0.522 58.453 23.254 0.50 19.95 121 GLU A C 1
ATOM 932 C C B GLU A 1 121 ? 0.547 58.437 23.258 0.50 19.30 121 GLU A C 1
ATOM 933 O O A GLU A 1 121 ? 0.005 57.941 24.252 0.50 18.42 121 GLU A O 1
ATOM 934 O O B GLU A 1 121 ? 0.065 57.906 24.265 0.50 17.76 121 GLU A O 1
ATOM 945 N N . LEU A 1 122 ? 0.498 57.871 22.044 1.00 18.99 122 LEU A N 1
ATOM 946 C CA . LEU A 1 122 ? -0.053 56.516 21.818 1.00 18.41 122 LEU A CA 1
ATOM 947 C C . LEU A 1 122 ? 0.434 55.941 20.474 1.00 19.66 122 LEU A C 1
ATOM 948 O O . LEU A 1 122 ? 0.945 56.657 19.606 1.00 18.30 122 LEU A O 1
ATOM 953 N N . SER A 1 123 ? 0.171 54.662 20.317 1.00 19.37 123 SER A N 1
ATOM 954 C CA . SER A 1 123 ? 0.347 53.990 19.061 1.00 21.44 123 SER A CA 1
ATOM 955 C C . SER A 1 123 ? -0.791 54.369 18.114 1.00 19.87 123 SER A C 1
ATOM 956 O O . SER A 1 123 ? -1.977 54.341 18.461 1.00 17.76 123 SER A O 1
ATOM 959 N N . THR A 1 124 ? -0.426 54.796 16.918 1.00 21.18 124 THR A N 1
ATOM 960 C CA . THR A 1 124 ? -1.444 55.213 15.940 1.00 21.08 124 THR A CA 1
ATOM 961 C C . THR A 1 124 ? -1.609 54.250 14.744 1.00 23.01 124 THR A C 1
ATOM 962 O O . THR A 1 124 ? -2.249 54.576 13.754 1.00 21.48 124 THR A O 1
ATOM 966 N N . TYR A 1 125 ? -1.033 53.065 14.870 1.00 25.12 125 TYR A N 1
ATOM 967 C CA . TYR A 1 125 ? -1.082 52.059 13.834 1.00 26.77 125 TYR A CA 1
ATOM 968 C C . TYR A 1 125 ? -1.175 50.720 14.523 1.00 26.88 125 TYR A C 1
ATOM 969 O O . TYR A 1 125 ? -0.270 50.323 15.248 1.00 27.93 125 TYR A O 1
ATOM 978 N N . LEU A 1 126 ? -2.277 50.028 14.330 1.00 26.33 126 LEU A N 1
ATOM 979 C CA . LEU A 1 126 ? -2.440 48.725 14.922 1.00 27.25 126 LEU A CA 1
ATOM 980 C C . LEU A 1 126 ? -2.852 47.706 13.843 1.00 27.39 126 LEU A C 1
ATOM 981 O O . LEU A 1 126 ? -3.958 47.776 13.301 1.00 26.81 126 LEU A O 1
ATOM 986 N N . ASP A 1 127 ? -1.979 46.745 13.560 1.00 29.21 127 ASP A N 1
ATOM 987 C CA . ASP A 1 127 ? -2.348 45.673 12.627 1.00 30.47 127 ASP A CA 1
ATOM 988 C C . ASP A 1 127 ? -2.673 44.452 13.445 1.00 30.36 127 ASP A C 1
ATOM 989 O O . ASP A 1 127 ? -1.782 43.849 14.049 1.00 30.03 127 ASP A O 1
ATOM 1002 N N . GLY A 1 129 ? -3.648 41.582 12.434 1.00 36.76 129 GLY A N 1
ATOM 1003 C CA . GLY A 1 129 ? -3.447 40.356 11.674 1.00 40.08 129 GLY A CA 1
ATOM 1004 C C . GLY A 1 129 ? -4.733 39.629 11.299 1.00 41.89 129 GLY A C 1
ATOM 1005 O O . GLY A 1 129 ? -5.789 40.246 11.092 1.00 41.81 129 GLY A O 1
ATOM 1006 N N A GLN A 1 130 ? -4.626 38.304 11.224 0.50 43.07 130 GLN A N 1
ATOM 1007 N N B GLN A 1 130 ? -4.628 38.303 11.235 0.50 42.99 130 GLN A N 1
ATOM 1008 C CA A GLN A 1 130 ? -5.710 37.417 10.837 0.50 44.12 130 GLN A CA 1
ATOM 1009 C CA B GLN A 1 130 ? -5.716 37.420 10.844 0.50 43.96 130 GLN A CA 1
ATOM 1010 C C A GLN A 1 130 ? -6.523 36.991 12.049 0.50 44.80 130 GLN A C 1
ATOM 1011 C C B GLN A 1 130 ? -6.524 36.993 12.054 0.50 44.71 130 GLN A C 1
ATOM 1012 O O A GLN A 1 130 ? -5.971 36.489 13.020 0.50 44.38 130 GLN A O 1
ATOM 1013 O O B GLN A 1 130 ? -5.973 36.497 13.028 0.50 44.30 130 GLN A O 1
ATOM 1024 N N . LEU A 1 131 ? -7.839 37.197 11.978 1.00 45.56 131 LEU A N 1
ATOM 1025 C CA . LEU A 1 131 ? -8.732 36.961 13.113 1.00 47.78 131 LEU A CA 1
ATOM 1026 C C . LEU A 1 131 ? -9.397 35.585 13.151 1.00 50.26 131 LEU A C 1
ATOM 1027 O O . LEU A 1 131 ? -9.769 35.119 14.239 1.00 50.70 131 LEU A O 1
ATOM 1032 N N . ASP A 1 132 ? -9.592 34.971 11.977 1.00 52.76 132 ASP A N 1
ATOM 1033 C CA . ASP A 1 132 ? -10.197 33.624 11.857 1.00 55.92 132 ASP A CA 1
ATOM 1034 C C . ASP A 1 132 ? -11.430 33.396 12.785 1.00 56.23 132 ASP A C 1
ATOM 1035 O O . ASP A 1 132 ? -11.428 32.499 13.648 1.00 56.47 132 ASP A O 1
ATOM 1040 N N . GLY A 1 133 ? -12.456 34.241 12.633 1.00 56.14 133 GLY A N 1
ATOM 1041 C CA . GLY A 1 133 ? -13.785 33.920 13.164 1.00 55.82 133 GLY A CA 1
ATOM 1042 C C . GLY A 1 133 ? -14.163 34.179 14.616 1.00 55.59 133 GLY A C 1
ATOM 1043 O O . GLY A 1 133 ? -15.249 33.789 15.051 1.00 55.93 133 GLY A O 1
ATOM 1044 N N . GLU A 1 134 ? -13.311 34.868 15.367 1.00 54.97 134 GLU A N 1
ATOM 1045 C CA . GLU A 1 134 ? -13.616 35.178 16.773 1.00 53.39 134 GLU A CA 1
ATOM 1046 C C . GLU A 1 134 ? -13.466 36.690 17.076 1.00 51.06 134 GLU A C 1
ATOM 1047 O O . GLU A 1 134 ? -12.541 37.321 16.546 1.00 50.09 134 GLU A O 1
ATOM 1053 N N . THR A 1 135 ? -14.362 37.270 17.890 1.00 48.07 135 THR A N 1
ATOM 1054 C CA . THR A 1 135 ? -14.232 38.695 18.235 1.00 45.64 135 THR A CA 1
ATOM 1055 C C . THR A 1 135 ? -12.931 38.911 19.002 1.00 43.60 135 THR A C 1
ATOM 1056 O O . THR A 1 135 ? -12.688 38.271 20.023 1.00 44.02 135 THR A O 1
ATOM 1060 N N . THR A 1 136 ? -12.097 39.790 18.467 1.00 40.33 136 THR A N 1
ATOM 1061 C CA . THR A 1 136 ? -10.745 39.946 18.935 1.00 37.68 136 THR A CA 1
ATOM 1062 C C . THR A 1 136 ? -10.559 41.329 19.571 1.00 36.00 136 THR A C 1
ATOM 1063 O O . THR A 1 136 ? -10.909 42.353 19.002 1.00 34.18 136 THR A O 1
ATOM 1067 N N . LYS A 1 137 ? -10.037 41.302 20.789 1.00 33.61 137 LYS A N 1
ATOM 1068 C CA . LYS A 1 137 ? -9.773 42.465 21.576 1.00 32.58 137 LYS A CA 1
ATOM 1069 C C . LYS A 1 137 ? -8.317 42.896 21.490 1.00 31.41 137 LYS A C 1
ATOM 1070 O O . LYS A 1 137 ? -7.428 42.083 21.317 1.00 31.17 137 LYS A O 1
ATOM 1076 N N . ALA A 1 138 ? -8.092 44.202 21.600 1.00 30.25 138 ALA A N 1
ATOM 1077 C CA . ALA A 1 138 ? -6.752 44.737 21.755 1.00 28.25 138 ALA A CA 1
ATOM 1078 C C . ALA A 1 138 ? -6.850 45.948 22.683 1.00 27.00 138 ALA A C 1
ATOM 1079 O O . ALA A 1 138 ? -7.941 46.425 22.999 1.00 25.94 138 ALA A O 1
ATOM 1081 N N . ALA A 1 139 ? -5.717 46.460 23.119 1.00 26.06 139 ALA A N 1
ATOM 1082 C CA . ALA A 1 139 ? -5.728 47.626 24.000 1.00 26.29 139 ALA A CA 1
ATOM 1083 C C . ALA A 1 139 ? -4.574 48.523 23.614 1.00 24.77 139 ALA A C 1
ATOM 1084 O O . ALA A 1 139 ? -3.488 48.056 23.431 1.00 27.02 139 ALA A O 1
ATOM 1086 N N . ILE A 1 140 ? -4.822 49.801 23.428 1.00 23.09 140 ILE A N 1
ATOM 1087 C CA . ILE A 1 140 ? -3.747 50.725 23.177 1.00 21.95 140 ILE A CA 1
ATOM 1088 C C . ILE A 1 140 ? -3.635 51.612 24.402 1.00 21.68 140 ILE A C 1
ATOM 1089 O O . ILE A 1 140 ? -4.631 52.159 24.860 1.00 21.89 140 ILE A O 1
ATOM 1094 N N . GLU A 1 141 ? -2.420 51.759 24.918 1.00 20.48 141 GLU A N 1
ATOM 1095 C CA . GLU A 1 141 ? -2.187 52.636 26.043 1.00 20.67 141 GLU A CA 1
ATOM 1096 C C . GLU A 1 141 ? -2.093 54.077 25.592 1.00 20.22 141 GLU A C 1
ATOM 1097 O O . GLU A 1 141 ? -1.313 54.450 24.690 1.00 21.09 141 GLU A O 1
ATOM 1103 N N . ILE A 1 142 ? -2.917 54.899 26.194 1.00 19.13 142 ILE A N 1
ATOM 1104 C CA . ILE A 1 142 ? -2.885 56.284 25.903 1.00 19.73 142 ILE A CA 1
ATOM 1105 C C . ILE A 1 142 ? -2.217 57.018 27.056 1.00 21.19 142 ILE A C 1
ATOM 1106 O O . ILE A 1 142 ? -2.699 56.970 28.173 1.00 20.34 142 ILE A O 1
ATOM 1111 N N A ARG A 1 143 ? -1.198 57.794 26.730 0.50 19.84 143 ARG A N 1
ATOM 1112 N N B ARG A 1 143 ? -1.091 57.679 26.790 0.50 20.34 143 ARG A N 1
ATOM 1113 C CA A ARG A 1 143 ? -0.378 58.382 27.726 0.50 19.57 143 ARG A CA 1
ATOM 1114 C CA B ARG A 1 143 ? -0.372 58.361 27.849 0.50 20.44 143 ARG A CA 1
ATOM 1115 C C A ARG A 1 143 ? -0.517 59.904 27.689 0.50 19.37 143 ARG A C 1
ATOM 1116 C C B ARG A 1 143 ? -0.504 59.871 27.715 0.50 19.90 143 ARG A C 1
ATOM 1117 O O A ARG A 1 143 ? -0.552 60.502 26.600 0.50 17.30 143 ARG A O 1
ATOM 1118 O O B ARG A 1 143 ? -0.517 60.423 26.600 0.50 17.83 143 ARG A O 1
ATOM 1133 N N . ASN A 1 144 ? -0.599 60.528 28.868 1.00 18.21 144 ASN A N 1
ATOM 1134 C CA . ASN A 1 144 ? -0.487 61.990 28.965 1.00 17.73 144 ASN A CA 1
ATOM 1135 C C . ASN A 1 144 ? 0.904 62.416 29.373 1.00 18.88 144 ASN A C 1
ATOM 1136 O O . ASN A 1 144 ? 1.403 62.108 30.508 1.00 16.54 144 ASN A O 1
ATOM 1141 N N . VAL A 1 145 ? 1.575 63.147 28.472 1.00 19.24 145 VAL A N 1
ATOM 1142 C CA . VAL A 1 145 ? 2.903 63.630 28.762 1.00 19.37 145 VAL A CA 1
ATOM 1143 C C . VAL A 1 145 ? 2.867 65.128 28.898 1.00 19.97 145 VAL A C 1
ATOM 1144 O O . VAL A 1 145 ? 3.896 65.738 28.963 1.00 22.49 145 VAL A O 1
ATOM 1148 N N . GLY A 1 146 ? 1.686 65.724 28.940 1.00 20.17 1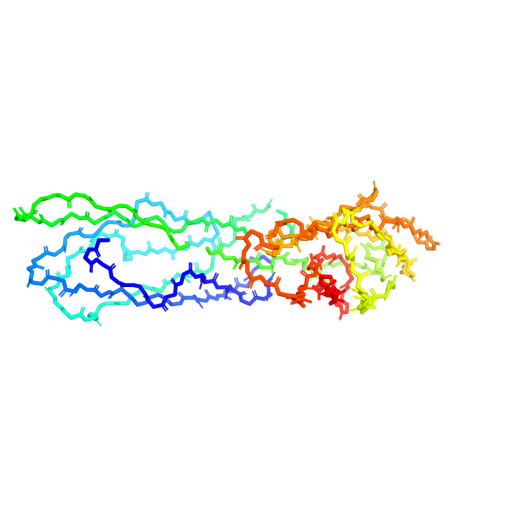46 GLY A N 1
ATOM 1149 C CA . GLY A 1 146 ? 1.594 67.170 29.070 1.00 22.40 146 GLY A CA 1
ATOM 1150 C C . GLY A 1 146 ? 1.740 67.636 30.541 1.00 23.78 146 GLY A C 1
ATOM 1151 O O . GLY A 1 146 ? 2.084 66.839 31.440 1.00 23.48 146 GLY A O 1
ATOM 1152 N N . ALA A 1 147 ? 1.456 68.909 30.755 1.00 23.98 147 ALA A N 1
ATOM 1153 C CA . ALA A 1 147 ? 1.551 69.574 32.073 1.00 25.82 147 ALA A CA 1
ATOM 1154 C C . ALA A 1 147 ? 0.180 69.692 32.740 1.00 25.84 147 ALA A C 1
ATOM 1155 O O . ALA A 1 147 ? 0.103 69.897 33.917 1.00 27.07 147 ALA A O 1
ATOM 1157 N N . GLY A 1 148 ? -0.883 69.556 31.953 1.00 25.88 148 GLY A N 1
ATOM 1158 C CA . GLY A 1 148 ? -2.248 69.597 32.396 1.00 24.51 148 GLY A CA 1
ATOM 1159 C C . GLY A 1 148 ? -2.937 68.253 32.150 1.00 24.88 148 GLY A C 1
ATOM 1160 O O . GLY A 1 148 ? -2.342 67.325 31.565 1.00 24.59 148 GLY A O 1
ATOM 1161 N N . PRO A 1 149 ? -4.201 68.137 32.599 1.00 24.34 149 PRO A N 1
ATOM 1162 C CA . PRO A 1 149 ? -4.974 66.907 32.401 1.00 24.46 149 PRO A CA 1
ATOM 1163 C C . PRO A 1 149 ? -5.316 66.767 30.898 1.00 22.98 149 PRO A C 1
ATOM 1164 O O . PRO A 1 149 ? -5.714 67.738 30.239 1.00 23.03 149 PRO A O 1
ATOM 1168 N N . LEU A 1 150 ? -5.115 65.567 30.386 1.00 21.86 150 LEU A N 1
ATOM 1169 C CA . LEU A 1 150 ? -5.501 65.213 29.028 1.00 20.37 150 LEU A CA 1
ATOM 1170 C C . LEU A 1 150 ? -6.938 64.764 29.068 1.00 19.42 150 LEU A C 1
ATOM 1171 O O . LEU A 1 150 ? -7.276 63.836 29.834 1.00 18.84 150 LEU A O 1
ATOM 1176 N N . ARG A 1 151 ? -7.792 65.434 28.289 1.00 17.60 151 ARG A N 1
ATOM 1177 C CA . ARG A 1 151 ? -9.197 65.115 28.201 1.00 19.31 151 ARG A CA 1
ATOM 1178 C C . ARG A 1 151 ? -9.559 64.509 26.848 1.00 19.78 151 ARG A C 1
ATOM 1179 O O . ARG A 1 151 ? -9.155 65.059 25.816 1.00 19.13 151 ARG A O 1
ATOM 1187 N N . LEU A 1 152 ? -10.287 63.400 26.863 1.00 19.55 152 LEU A N 1
ATOM 1188 C CA . LEU A 1 152 ? -10.698 62.720 25.645 1.00 20.11 152 LEU A CA 1
ATOM 1189 C C . LEU A 1 152 ? -12.139 63.103 25.435 1.00 20.90 152 LEU A C 1
ATOM 1190 O O . LEU A 1 152 ? -13.030 62.541 26.077 1.00 21.73 152 LEU A O 1
ATOM 1195 N N . HIS A 1 153 ? -12.359 64.132 24.621 1.00 20.26 153 HIS A N 1
ATOM 1196 C CA . HIS A 1 153 ? -13.696 64.634 24.418 1.00 21.30 153 HIS A CA 1
ATOM 1197 C C . HIS A 1 153 ? -14.584 63.647 23.666 1.00 20.45 153 HIS A C 1
ATOM 1198 O O . HIS A 1 153 ? -15.768 63.556 23.940 1.00 20.34 153 HIS A O 1
ATOM 1205 N N . SER A 1 154 ? -14.032 62.942 22.685 1.00 20.28 154 SER A N 1
ATOM 1206 C CA . SER A 1 154 ? -14.814 61.888 22.012 1.00 20.04 154 SER A CA 1
ATOM 1207 C C . SER A 1 154 ? -13.877 60.850 21.416 1.00 20.02 154 SER A C 1
ATOM 1208 O O . SER A 1 154 ? -12.728 61.156 21.109 1.00 18.75 154 SER A O 1
ATOM 1211 N N . VAL A 1 155 ? -14.373 59.624 21.266 1.00 19.73 155 VAL A N 1
ATOM 1212 C CA . VAL A 1 155 ? -13.625 58.546 20.670 1.00 22.23 155 VAL A CA 1
ATOM 1213 C C . VAL A 1 155 ? -14.640 57.880 19.757 1.00 23.92 155 VAL A C 1
ATOM 1214 O O . VAL A 1 155 ? -15.603 57.296 20.233 1.00 25.58 155 VAL A O 1
ATOM 1218 N N . THR A 1 156 ? -14.453 58.015 18.448 1.00 24.10 156 THR A N 1
ATOM 1219 C CA . THR A 1 156 ? -15.461 57.540 17.510 1.00 23.90 156 THR A CA 1
ATOM 1220 C C . THR A 1 156 ? -14.897 56.578 16.436 1.00 23.10 156 THR A C 1
ATOM 1221 O O . THR A 1 156 ? -13.734 56.687 16.004 1.00 21.91 156 THR A O 1
ATOM 1225 N N . THR A 1 157 ? -15.722 55.605 16.073 1.00 21.72 157 THR A N 1
ATOM 1226 C CA . THR A 1 157 ? -15.428 54.713 14.972 1.00 24.46 157 THR A CA 1
ATOM 1227 C C . THR A 1 157 ? -16.589 54.795 13.918 1.00 25.49 157 THR A C 1
ATOM 1228 O O . THR A 1 157 ? -17.766 55.025 14.268 1.00 27.06 157 THR A O 1
ATOM 1232 N N . ARG A 1 158 ? -16.260 54.644 12.655 1.00 25.66 158 ARG A N 1
ATOM 1233 C CA . ARG A 1 158 ? -17.295 54.628 11.607 1.00 27.75 158 ARG A CA 1
ATOM 1234 C C . ARG A 1 158 ? -17.556 53.181 11.107 1.00 27.71 158 ARG A C 1
ATOM 1235 O O . ARG A 1 158 ? -18.663 52.839 10.733 1.00 30.15 158 ARG A O 1
ATOM 1243 N N . ASN A 1 159 ? -16.547 52.336 11.130 1.00 26.77 159 ASN A N 1
ATOM 1244 C CA . ASN A 1 159 ? -16.702 50.962 10.705 1.00 25.78 159 ASN A CA 1
ATOM 1245 C C . ASN A 1 159 ? -17.482 50.130 11.730 1.00 26.15 159 ASN A C 1
ATOM 1246 O O . ASN A 1 159 ? -17.123 50.125 12.932 1.00 25.32 159 ASN A O 1
ATOM 1251 N N . PRO A 1 160 ? -18.565 49.425 11.265 1.00 25.95 160 PRO A N 1
ATOM 1252 C CA . PRO A 1 160 ? -19.431 48.646 12.122 1.00 25.85 160 PRO A CA 1
ATOM 1253 C C . PRO A 1 160 ? -18.774 47.406 12.736 1.00 24.89 160 PRO A C 1
ATOM 1254 O O . PRO A 1 160 ? -19.339 46.838 13.652 1.00 24.95 160 PRO A O 1
ATOM 1258 N N . ALA A 1 161 ? -17.627 46.978 12.231 1.00 25.11 161 ALA A N 1
ATOM 1259 C CA . ALA A 1 161 ? -16.914 45.839 12.821 1.00 25.69 161 ALA A CA 1
ATOM 1260 C C . ALA A 1 161 ? -15.963 46.272 13.968 1.00 25.93 161 ALA A C 1
ATOM 1261 O O . ALA A 1 161 ? -15.409 45.427 14.657 1.00 26.75 161 ALA A O 1
ATOM 1263 N N . LEU A 1 162 ? -15.785 47.579 14.139 1.00 25.03 162 LEU A N 1
ATOM 1264 C CA . LEU A 1 162 ? -14.755 48.153 15.034 1.00 25.04 162 LEU A CA 1
ATOM 1265 C C . LEU A 1 162 ? -15.384 48.979 16.154 1.00 24.52 162 LEU A C 1
ATOM 1266 O O . LEU A 1 162 ? -16.173 49.889 15.879 1.00 23.99 162 LEU A O 1
ATOM 1271 N N . THR A 1 163 ? -15.034 48.661 17.402 1.00 24.24 163 THR A N 1
ATOM 1272 C CA . THR A 1 163 ? -15.399 49.512 18.541 1.00 25.68 163 THR A CA 1
ATOM 1273 C C . THR A 1 163 ? -14.173 49.903 19.367 1.00 23.62 163 THR A C 1
ATOM 1274 O O . THR A 1 163 ? -13.174 49.211 19.336 1.00 22.66 163 THR A O 1
ATOM 1278 N N . ALA A 1 164 ? -14.236 51.062 20.028 1.00 23.78 164 ALA A N 1
ATOM 1279 C CA . ALA A 1 164 ? -13.105 51.552 20.850 1.00 23.58 164 ALA A CA 1
ATOM 1280 C C . ALA A 1 164 ? -13.637 52.415 21.965 1.00 23.80 164 ALA A C 1
ATOM 1281 O O . ALA A 1 164 ? -14.283 53.440 21.706 1.00 24.16 164 ALA A O 1
ATOM 1283 N N . VAL A 1 165 ? -13.354 51.996 23.215 1.00 23.46 165 VAL A N 1
ATOM 1284 C CA . VAL A 1 165 ? -13.821 52.686 24.411 1.00 22.24 165 VAL A CA 1
ATOM 1285 C C . VAL A 1 165 ? -12.648 52.915 25.387 1.00 21.00 165 VAL A C 1
ATOM 1286 O O . VAL A 1 165 ? -11.988 51.969 25.762 1.00 18.45 165 VAL A O 1
ATOM 1290 N N . PRO A 1 166 ? -12.382 54.185 25.779 1.00 20.83 166 PRO A N 1
ATOM 1291 C CA . PRO A 1 166 ? -11.276 54.368 26.738 1.00 20.75 166 PRO A CA 1
ATOM 1292 C C . PRO A 1 166 ? -11.746 54.050 28.183 1.00 21.56 166 PRO A C 1
ATOM 1293 O O . PRO A 1 166 ? -12.907 54.281 28.513 1.00 20.50 166 PRO A O 1
ATOM 1297 N N . ASP A 1 167 ? -10.854 53.522 29.028 1.00 22.47 167 ASP A N 1
ATOM 1298 C CA . ASP A 1 167 ? -11.239 53.240 30.441 1.00 22.66 167 ASP A CA 1
ATOM 1299 C C . ASP A 1 167 ? -11.551 54.545 31.183 1.00 21.83 167 ASP A C 1
ATOM 1300 O O . ASP A 1 167 ? -12.476 54.593 31.960 1.00 20.70 167 ASP A O 1
ATOM 1305 N N . ARG A 1 168 ? -10.810 55.621 30.889 1.00 21.03 168 ARG A N 1
ATOM 1306 C CA . ARG A 1 168 ? -11.030 56.932 31.481 1.00 21.73 168 ARG A CA 1
ATOM 1307 C C . ARG A 1 168 ? -11.015 57.974 30.401 1.00 21.90 168 ARG A C 1
ATOM 1308 O O . ARG A 1 168 ? -10.376 57.775 29.355 1.00 21.57 168 ARG A O 1
ATOM 1316 N N . THR A 1 169 ? -11.645 59.110 30.661 1.00 21.82 169 THR A N 1
ATOM 1317 C CA . THR A 1 169 ? -11.630 60.214 29.700 1.00 23.42 169 THR A CA 1
ATOM 1318 C C . THR A 1 169 ? -10.870 61.417 30.215 1.00 23.27 169 THR A C 1
ATOM 1319 O O . THR A 1 169 ? -10.807 62.452 29.525 1.00 22.78 169 THR A O 1
ATOM 1323 N N . GLU A 1 170 ? -10.299 61.295 31.412 1.00 22.65 170 GLU A N 1
ATOM 1324 C CA . GLU A 1 170 ? -9.412 62.341 31.913 1.00 23.09 170 GLU A CA 1
ATOM 1325 C C . GLU A 1 170 ? -8.184 61.675 32.505 1.00 22.20 170 GLU A C 1
ATOM 1326 O O . GLU A 1 170 ? -8.296 60.749 33.341 1.00 22.09 170 GLU A O 1
ATOM 1332 N N . ILE A 1 171 ? -7.021 62.121 32.028 1.00 21.10 171 ILE A N 1
ATOM 1333 C CA . ILE A 1 171 ? -5.750 61.492 32.343 1.00 20.19 171 ILE A CA 1
ATOM 1334 C C . ILE A 1 171 ? -4.815 62.516 32.915 1.00 20.55 171 ILE A C 1
ATOM 1335 O O . ILE A 1 171 ? -4.480 63.529 32.258 1.00 18.09 171 ILE A O 1
ATOM 1340 N N . LYS A 1 172 ? -4.347 62.242 34.144 1.00 20.06 172 LYS A N 1
ATOM 1341 C CA . LYS A 1 172 ? -3.427 63.206 34.799 1.00 21.19 172 LYS A CA 1
ATOM 1342 C C . LYS A 1 172 ? -2.034 63.162 34.153 1.00 19.03 172 LYS A C 1
ATOM 1343 O O . LYS A 1 172 ? -1.668 62.148 33.575 1.00 19.31 172 LYS A O 1
ATOM 1349 N N . PRO A 1 173 ? -1.248 64.242 34.294 1.00 18.66 173 PRO A N 1
ATOM 1350 C CA . PRO A 1 173 ? 0.155 64.253 33.775 1.00 18.46 173 PRO A CA 1
ATOM 1351 C C . PRO A 1 173 ? 0.986 63.064 34.223 1.00 19.74 173 PRO A C 1
ATOM 1352 O O . PRO A 1 173 ? 0.979 62.714 35.427 1.00 18.48 173 PRO A O 1
ATOM 1356 N N . GLY A 1 174 ? 1.677 62.429 33.264 1.00 16.26 174 GLY A N 1
ATOM 1357 C CA . GLY A 1 174 ? 2.389 61.210 33.498 1.00 15.90 174 GLY A CA 1
ATOM 1358 C C . GLY A 1 174 ? 1.570 59.956 33.635 1.00 16.25 174 GLY A C 1
ATOM 1359 O O . GLY A 1 174 ? 2.141 58.860 33.710 1.00 16.27 174 GLY A O 1
ATOM 1360 N N . GLY A 1 175 ? 0.244 60.106 33.662 1.00 17.05 175 GLY A N 1
ATOM 1361 C CA . GLY A 1 175 ? -0.634 58.958 33.738 1.00 18.36 175 GLY A CA 1
ATOM 1362 C C . GLY A 1 175 ? -1.010 58.379 32.378 1.00 19.03 175 GLY A C 1
ATOM 1363 O O . GLY A 1 175 ? -0.621 58.900 31.322 1.00 16.92 175 GLY A O 1
ATOM 1364 N N . SER A 1 176 ? -1.758 57.288 32.414 1.00 20.83 176 SER A N 1
ATOM 1365 C CA . SER A 1 176 ? -2.222 56.656 31.186 1.00 23.54 176 SER A CA 1
ATOM 1366 C C . SER A 1 176 ? -3.553 55.946 31.418 1.00 24.18 176 SER A C 1
ATOM 1367 O O . SER A 1 176 ? -3.994 55.732 32.584 1.00 24.22 176 SER A O 1
ATOM 1370 N N . THR A 1 177 ? -4.202 55.586 30.320 1.00 21.67 177 THR A N 1
ATOM 1371 C CA . THR A 1 177 ? -5.440 54.809 30.375 1.00 21.34 177 THR A CA 1
ATOM 1372 C C . THR A 1 177 ? -5.396 53.800 29.213 1.00 21.11 177 THR A C 1
ATOM 1373 O O . THR A 1 177 ? -4.611 53.955 28.278 1.00 21.17 177 THR A O 1
ATOM 1377 N N . LEU A 1 178 ? -6.190 52.752 29.287 1.00 20.07 178 LEU A N 1
ATOM 1378 C CA . LEU A 1 178 ? -6.282 51.831 28.143 1.00 20.78 178 LEU A CA 1
ATOM 1379 C C . LEU A 1 178 ? -7.467 52.212 27.264 1.00 20.21 178 LEU A C 1
ATOM 1380 O O . LEU A 1 178 ? -8.549 52.546 27.762 1.00 18.84 178 LEU A O 1
ATOM 1385 N N . LEU A 1 179 ? -7.213 52.221 25.961 1.00 20.56 179 LEU A N 1
ATOM 1386 C CA . LEU A 1 179 ? -8.261 52.246 24.928 1.00 20.02 179 LEU A CA 1
ATOM 1387 C C . LEU A 1 179 ? -8.585 50.817 24.596 1.00 18.67 179 LEU A C 1
ATOM 1388 O O . LEU A 1 179 ? -7.735 50.095 24.119 1.00 18.01 179 LEU A O 1
ATOM 1393 N N . ARG A 1 180 ? -9.788 50.349 24.911 1.00 19.81 180 ARG A N 1
ATOM 1394 C CA . ARG A 1 180 ? -10.067 48.934 24.650 1.00 20.51 180 ARG A CA 1
ATOM 1395 C C . ARG A 1 180 ? -10.704 48.834 23.256 1.00 21.26 180 ARG A C 1
ATOM 1396 O O . ARG A 1 180 ? -11.732 49.389 23.041 1.00 21.80 180 ARG A O 1
ATOM 1404 N N . ILE A 1 181 ? -10.101 48.059 22.374 1.00 22.43 181 ILE A N 1
ATOM 1405 C CA . ILE A 1 181 ? -10.507 47.944 20.975 1.00 22.02 181 ILE A CA 1
ATOM 1406 C C . ILE A 1 181 ? -11.021 46.504 20.776 1.00 22.30 181 ILE A C 1
ATOM 1407 O O . ILE A 1 181 ? -10.497 45.547 21.362 1.00 21.43 181 ILE A O 1
ATOM 1412 N N . ALA A 1 182 ? -12.106 46.367 20.016 1.00 21.69 182 ALA A N 1
ATOM 1413 C CA . ALA A 1 182 ? -12.583 45.036 19.600 1.00 23.68 182 ALA A CA 1
ATOM 1414 C C . ALA A 1 182 ? -12.975 45.043 18.105 1.00 24.39 182 ALA A C 1
ATOM 1415 O O . ALA A 1 182 ? -13.598 46.016 17.630 1.00 24.25 182 ALA A O 1
ATOM 1417 N N . VAL A 1 183 ? -12.529 44.027 17.366 1.00 25.94 183 VAL A N 1
ATOM 1418 C CA . VAL A 1 183 ? -12.917 43.838 15.950 1.00 28.08 183 VAL A CA 1
ATOM 1419 C C . VAL A 1 183 ? -13.762 42.556 15.840 1.00 29.36 183 VAL A C 1
ATOM 1420 O O . VAL A 1 183 ? -13.369 41.519 16.366 1.00 29.46 183 VAL A O 1
ATOM 1424 N N . ASP A 1 184 ? -14.943 42.670 15.212 1.00 30.21 184 ASP A N 1
ATOM 1425 C CA . ASP A 1 184 ? -15.900 41.570 15.069 1.00 31.65 184 ASP A CA 1
ATOM 1426 C C . ASP A 1 184 ? -15.808 41.014 13.634 1.00 31.78 184 ASP A C 1
ATOM 1427 O O . ASP A 1 184 ? -16.332 41.636 12.693 1.00 31.50 184 ASP A O 1
ATOM 1432 N N . PRO A 1 185 ? -15.120 39.864 13.457 1.00 31.47 185 PRO A N 1
ATOM 1433 C CA . PRO A 1 185 ? -14.965 39.273 12.125 1.00 32.10 185 PRO A CA 1
ATOM 1434 C C . PRO A 1 185 ? -16.304 38.788 11.519 1.00 32.00 185 PRO A C 1
ATOM 1435 O O . PRO A 1 185 ? -16.389 38.665 10.302 1.00 31.76 185 PRO A O 1
ATOM 1439 N N . GLN A 1 186 ? -17.280 38.466 12.364 1.00 33.41 186 GLN A N 1
ATOM 1440 C CA . GLN A 1 186 ? -18.628 38.091 11.900 1.00 35.88 186 GLN A CA 1
ATOM 1441 C C . GLN A 1 186 ? -19.366 39.246 11.217 1.00 35.52 186 GLN A C 1
ATOM 1442 O O . GLN A 1 186 ? -20.166 39.010 10.280 1.00 36.20 186 GLN A O 1
ATOM 1448 N N . VAL A 1 187 ? -19.087 40.479 11.662 1.00 34.02 187 VAL A N 1
ATOM 1449 C CA . VAL A 1 187 ? -19.650 41.670 11.050 1.00 33.76 187 VAL A CA 1
ATOM 1450 C C . VAL A 1 187 ? -18.974 41.857 9.724 1.00 35.81 187 VAL A C 1
ATOM 1451 O O . VAL A 1 187 ? -19.648 42.118 8.738 1.00 35.97 187 VAL A O 1
ATOM 1463 N N A LYS A 1 189 ? -17.631 39.560 7.815 0.50 42.59 189 LYS A N 1
ATOM 1464 N N B LYS A 1 189 ? -17.606 39.564 7.844 0.50 42.82 189 LYS A N 1
ATOM 1465 C CA A LYS A 1 189 ? -18.161 38.538 6.928 0.50 43.97 189 LYS A CA 1
ATOM 1466 C CA B LYS A 1 189 ? -18.159 38.475 7.053 0.50 44.44 189 LYS A CA 1
ATOM 1467 C C A LYS A 1 189 ? -19.566 38.914 6.431 0.50 44.99 189 LYS A C 1
ATOM 1468 C C B LYS A 1 189 ? -19.541 38.865 6.473 0.50 45.27 189 LYS A C 1
ATOM 1469 O O A LYS A 1 189 ? -19.778 39.019 5.222 0.50 45.33 189 LYS A O 1
ATOM 1470 O O B LYS A 1 189 ? -19.704 38.941 5.252 0.50 45.59 189 LYS A O 1
ATOM 1481 N N . ALA A 1 190 ? -20.499 39.151 7.358 1.00 46.03 190 ALA A N 1
ATOM 1482 C CA . ALA A 1 190 ? -21.845 39.624 6.990 1.00 46.51 190 ALA A CA 1
ATOM 1483 C C . ALA A 1 190 ? -21.826 40.818 6.024 1.00 47.23 190 ALA A C 1
ATOM 1484 O O . ALA A 1 190 ? -22.759 40.984 5.254 1.00 48.99 190 ALA A O 1
ATOM 1486 N N . GLU A 1 191 ? -20.752 41.602 6.019 1.00 47.34 191 GLU A N 1
ATOM 1487 C CA . GLU A 1 191 ? -20.588 42.741 5.110 1.00 47.50 191 GLU A CA 1
ATOM 1488 C C . GLU A 1 191 ? -19.747 42.421 3.872 1.00 48.15 191 GLU A C 1
ATOM 1489 O O . GLU A 1 191 ? -19.454 43.315 3.067 1.00 48.22 191 GLU A O 1
ATOM 1495 N N . GLY A 1 192 ? -19.321 4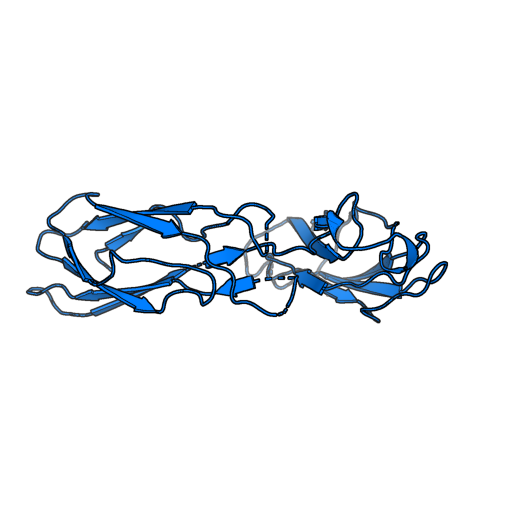1.161 3.740 1.00 48.55 192 GLY A N 1
ATOM 1496 C CA . GLY A 1 192 ? -18.468 40.739 2.626 1.00 48.52 192 GLY A CA 1
ATOM 1497 C C . GLY A 1 192 ? -17.141 41.451 2.543 1.00 48.70 192 GLY A C 1
ATOM 1498 O O . GLY A 1 192 ? -16.667 41.758 1.450 1.00 49.02 192 GLY A O 1
ATOM 1499 N N . TRP A 1 193 ? -16.548 41.748 3.702 1.00 48.62 193 TRP A N 1
ATOM 1500 C CA . TRP A 1 193 ? -15.175 42.273 3.753 1.00 47.64 193 TRP A CA 1
ATOM 1501 C C . TRP A 1 193 ? -14.247 41.122 4.139 1.00 46.74 193 TRP A C 1
ATOM 1502 O O . TRP A 1 193 ? -14.583 40.313 5.014 1.00 46.39 193 TRP A O 1
ATOM 1513 N N A GLN A 1 194 ? -13.106 41.026 3.460 0.50 46.04 194 GLN A N 1
ATOM 1514 N N B GLN A 1 194 ? -13.102 41.052 3.475 0.50 45.91 194 GLN A N 1
ATOM 1515 C CA A GLN A 1 194 ? -12.085 40.053 3.825 0.50 45.71 194 GLN A CA 1
ATOM 1516 C CA B GLN A 1 194 ? -12.086 40.069 3.792 0.50 45.45 194 GLN A CA 1
ATOM 1517 C C A GLN A 1 194 ? -11.095 40.720 4.772 0.50 44.71 194 GLN A C 1
ATOM 1518 C C B GLN A 1 194 ? -11.091 40.719 4.753 0.50 44.57 194 GLN A C 1
ATOM 1519 O O A GLN A 1 194 ? -10.415 40.050 5.544 0.50 44.37 194 GLN A O 1
ATOM 1520 O O B GLN A 1 194 ? -10.428 40.043 5.535 0.50 44.23 194 GLN A O 1
ATOM 1531 N N . SER A 1 195 ? -11.016 42.045 4.684 1.00 43.96 195 SER A N 1
ATOM 1532 C CA . SER A 1 195 ? -10.139 42.831 5.526 1.00 41.93 195 SER A CA 1
ATOM 1533 C C . SER A 1 195 ? -10.734 44.222 5.773 1.00 40.81 195 SER A C 1
ATOM 1534 O O . SER A 1 195 ? -11.595 44.717 5.004 1.00 40.24 195 SER A O 1
ATOM 1537 N N . ILE A 1 196 ? -10.301 44.841 6.868 1.00 38.40 196 ILE A N 1
ATOM 1538 C CA . ILE A 1 196 ? -10.671 46.223 7.141 1.00 35.95 196 ILE A CA 1
ATOM 1539 C C . ILE A 1 196 ? -9.444 47.074 7.346 1.00 34.66 196 ILE A C 1
ATOM 1540 O O . ILE A 1 196 ? -8.391 46.585 7.715 1.00 33.81 196 ILE A O 1
ATOM 1545 N N . ALA A 1 197 ? -9.592 48.363 7.089 1.00 33.83 197 ALA A N 1
ATOM 1546 C CA . ALA A 1 197 ? -8.589 49.320 7.415 1.00 33.22 197 ALA A CA 1
ATOM 1547 C C . ALA A 1 197 ? -9.418 50.526 7.880 1.00 33.00 197 ALA A C 1
ATOM 1548 O O . ALA A 1 197 ? -10.044 51.219 7.068 1.00 33.74 197 ALA A O 1
ATOM 1550 N N . ALA A 1 198 ? -9.516 50.713 9.192 1.00 29.66 198 ALA A N 1
ATOM 1551 C CA . ALA A 1 198 ? -10.493 51.650 9.725 1.00 27.51 198 ALA A CA 1
ATOM 1552 C C . ALA A 1 198 ? -9.831 52.578 10.774 1.00 26.16 198 ALA A C 1
ATOM 1553 O O . ALA A 1 198 ? -8.850 52.173 11.445 1.00 25.55 198 ALA A O 1
ATOM 1555 N N . ASP A 1 199 ? -10.302 53.811 10.862 1.00 23.30 199 ASP A N 1
ATOM 1556 C CA . ASP A 1 199 ? -9.780 54.771 11.818 1.00 22.55 199 ASP A CA 1
ATOM 1557 C C . ASP A 1 199 ? -10.555 54.816 13.131 1.00 21.61 199 ASP A C 1
ATOM 1558 O O . ASP A 1 199 ? -11.785 54.830 13.141 1.00 19.45 199 ASP A O 1
ATOM 1563 N N . ILE A 1 200 ? -9.805 54.862 14.236 1.00 20.52 200 ILE A N 1
ATOM 1564 C CA . ILE A 1 200 ? -10.379 55.366 15.473 1.00 18.78 200 ILE A CA 1
ATOM 1565 C C . ILE A 1 200 ? -10.069 56.864 15.550 1.00 17.15 200 ILE A C 1
ATOM 1566 O O . ILE A 1 200 ? -8.937 57.230 15.487 1.00 16.74 200 ILE A O 1
ATOM 1571 N N . SER A 1 201 ? -11.080 57.707 15.692 1.00 17.30 201 SER A N 1
ATOM 1572 C CA . SER A 1 201 ? -10.864 59.143 15.761 1.00 19.16 201 SER A CA 1
ATOM 1573 C C . SER A 1 201 ? -11.036 59.646 17.192 1.00 19.20 201 SER A C 1
ATOM 1574 O O . SER A 1 201 ? -12.052 59.333 17.864 1.00 21.48 201 SER A O 1
ATOM 1577 N N . ILE A 1 202 ? -10.032 60.390 17.656 1.00 18.59 202 ILE A N 1
ATOM 1578 C CA . ILE A 1 202 ? -10.040 60.908 19.040 1.00 18.52 202 ILE A CA 1
ATOM 1579 C C . ILE A 1 202 ? -9.940 62.391 19.021 1.00 17.11 202 ILE A C 1
ATOM 1580 O O . ILE A 1 202 ? -9.032 62.925 18.474 1.00 17.48 202 ILE A O 1
ATOM 1585 N N . ILE A 1 203 ? -10.897 63.068 19.620 1.00 17.20 203 ILE A N 1
ATOM 1586 C CA . ILE A 1 203 ? -10.785 64.497 19.814 1.00 16.78 203 ILE A CA 1
ATOM 1587 C C . ILE A 1 203 ? -10.380 64.753 21.283 1.00 17.88 203 ILE A C 1
ATOM 1588 O O . ILE A 1 203 ? -11.014 64.233 22.175 1.00 17.43 203 ILE A O 1
ATOM 1593 N N . CYS A 1 204 ? -9.326 65.532 21.494 1.00 17.64 204 CYS A N 1
ATOM 1594 C CA . CYS A 1 204 ? -8.735 65.684 22.824 1.00 19.77 204 CYS A CA 1
ATOM 1595 C C . CYS A 1 204 ? -8.188 67.074 22.918 1.00 20.51 204 CYS A C 1
ATOM 1596 O O . CYS A 1 204 ? -8.145 67.827 21.928 1.00 20.11 204 CYS A O 1
ATOM 1599 N N . ASN A 1 205 ? -7.704 67.414 24.105 1.00 21.20 205 ASN A N 1
ATOM 1600 C CA . ASN A 1 205 ? -7.229 68.752 24.367 1.00 20.43 205 ASN A CA 1
ATOM 1601 C C . ASN A 1 205 ? -5.732 68.830 24.246 1.00 20.51 205 ASN A C 1
ATOM 1602 O O . ASN A 1 205 ? -5.088 69.535 25.028 1.00 20.92 205 ASN A O 1
ATOM 1607 N N . ASP A 1 206 ? -5.153 68.067 23.302 1.00 19.92 206 ASP A N 1
ATOM 1608 C CA . ASP A 1 206 ? -3.754 68.215 22.902 1.00 19.82 206 ASP A CA 1
ATOM 1609 C C . ASP A 1 206 ? -3.673 69.362 21.853 1.00 21.56 206 ASP A C 1
ATOM 1610 O O . ASP A 1 206 ? -4.149 69.203 20.733 1.00 20.67 206 ASP A O 1
ATOM 1615 N N . PRO A 1 207 ? -3.053 70.511 22.205 1.00 22.37 207 PRO A N 1
ATOM 1616 C CA . PRO A 1 207 ? -3.087 71.687 21.335 1.00 22.73 207 PRO A CA 1
ATOM 1617 C C . PRO A 1 207 ? -2.365 71.474 19.977 1.00 24.46 207 PRO A C 1
ATOM 1618 O O . PRO A 1 207 ? -2.730 72.099 19.012 1.00 24.63 207 PRO A O 1
ATOM 1622 N N . GLN A 1 208 ? -1.385 70.577 19.936 1.00 24.59 208 GLN A N 1
ATOM 1623 C CA . GLN A 1 208 ? -0.625 70.241 18.751 1.00 25.58 208 GLN A CA 1
ATOM 1624 C C . GLN A 1 208 ? -1.300 69.228 17.797 1.00 24.65 208 GLN A C 1
ATOM 1625 O O . GLN A 1 208 ? -0.880 69.121 16.675 1.00 25.69 208 GLN A O 1
ATOM 1631 N N . ALA A 1 209 ? -2.286 68.475 18.262 1.00 22.32 209 ALA A N 1
ATOM 1632 C CA . ALA A 1 209 ? -2.994 67.495 17.465 1.00 21.60 209 ALA A CA 1
ATOM 1633 C C . ALA A 1 209 ? -4.300 67.082 18.144 1.00 20.81 209 ALA A C 1
ATOM 1634 O O . ALA A 1 209 ? -4.406 65.963 18.704 1.00 20.34 209 ALA A O 1
ATOM 1636 N N . PRO A 1 210 ? -5.294 68.005 18.135 1.00 20.92 210 PRO A N 1
ATOM 1637 C CA . PRO A 1 210 ? -6.562 67.772 18.857 1.00 20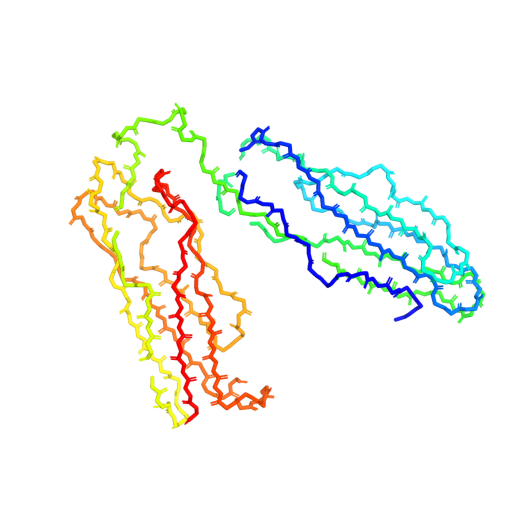.59 210 PRO A CA 1
ATOM 1638 C C . PRO A 1 210 ? -7.464 66.698 18.251 1.00 21.47 210 PRO A C 1
ATOM 1639 O O . PRO A 1 210 ? -8.356 66.194 18.932 1.00 19.52 210 PRO A O 1
ATOM 1643 N N . LEU A 1 211 ? -7.233 66.379 16.968 1.00 20.71 211 LEU A N 1
ATOM 1644 C CA . LEU A 1 211 ? -7.896 65.276 16.304 1.00 20.52 211 LEU A CA 1
ATOM 1645 C C . LEU A 1 211 ? -6.833 64.217 15.931 1.00 21.05 211 LEU A C 1
ATOM 1646 O O . LEU A 1 211 ? -5.965 64.443 15.051 1.00 21.56 211 LEU A O 1
ATOM 1651 N N . ARG A 1 212 ? -6.894 63.059 16.611 1.00 19.41 212 ARG A N 1
ATOM 1652 C CA . ARG A 1 212 ? -5.848 62.052 16.473 1.00 18.74 212 ARG A CA 1
ATOM 1653 C C . ARG A 1 212 ? -6.472 60.787 15.910 1.00 18.26 212 ARG A C 1
ATOM 1654 O O . ARG A 1 212 ? -7.571 60.469 16.267 1.00 19.43 212 ARG A O 1
ATOM 1662 N N . ARG A 1 213 ? -5.824 60.101 14.964 1.00 18.21 213 ARG A N 1
ATOM 1663 C CA . ARG A 1 213 ? -6.408 58.903 14.390 1.00 17.73 213 ARG A CA 1
ATOM 1664 C C . ARG A 1 213 ? -5.499 57.725 14.499 1.00 16.93 213 ARG A C 1
ATOM 1665 O O . ARG A 1 213 ? -4.294 57.810 14.261 1.00 17.99 213 ARG A O 1
ATOM 1673 N N . ILE A 1 214 ? -6.098 56.627 14.909 1.00 16.55 214 ILE A N 1
ATOM 1674 C CA . ILE A 1 214 ? -5.430 55.384 14.973 1.00 19.28 214 ILE A CA 1
ATOM 1675 C C . ILE A 1 214 ? -5.951 54.534 13.819 1.00 20.18 214 ILE A C 1
ATOM 1676 O O . ILE A 1 214 ? -7.159 54.291 13.724 1.00 21.30 214 ILE A O 1
ATOM 1681 N N . LYS A 1 215 ? -5.046 54.090 12.959 1.00 21.54 215 LYS A N 1
ATOM 1682 C CA A LYS A 1 215 ? -5.419 53.138 11.909 0.50 22.06 215 LYS A CA 1
ATOM 1683 C CA B LYS A 1 215 ? -5.386 53.150 11.892 0.50 22.55 215 LYS A CA 1
ATOM 1684 C C . LYS A 1 215 ? -5.349 51.715 12.425 1.00 22.06 215 LYS A C 1
ATOM 1685 O O . LYS A 1 215 ? -4.317 51.261 12.890 1.00 21.62 215 LYS A O 1
ATOM 1696 N N . VAL A 1 216 ? -6.473 51.029 12.369 1.00 22.00 216 VAL A N 1
ATOM 1697 C CA . VAL A 1 216 ? -6.580 49.646 12.742 1.00 23.45 216 VAL A CA 1
ATOM 1698 C C . VAL A 1 216 ? -6.791 48.767 11.478 1.00 25.25 216 VAL A C 1
ATOM 1699 O O . VAL A 1 216 ? -7.678 49.033 10.650 1.00 25.84 216 VAL A O 1
ATOM 1703 N N . LYS A 1 217 ? -5.966 47.744 11.348 1.00 26.83 217 LYS A N 1
ATOM 1704 C CA . LYS A 1 217 ? -6.078 46.722 10.305 1.00 28.78 217 LYS A CA 1
ATOM 1705 C C . LYS A 1 217 ? -6.378 45.349 10.873 1.00 30.10 217 LYS A C 1
ATOM 1706 O O . LYS A 1 217 ? -5.899 44.979 11.962 1.00 29.38 217 LYS A O 1
ATOM 1712 N N . ALA A 1 218 ? -7.202 44.605 10.137 1.00 31.34 218 ALA A N 1
ATOM 1713 C CA . ALA A 1 218 ? -7.592 43.257 10.496 1.00 34.09 218 ALA A CA 1
ATOM 1714 C C . ALA A 1 218 ? -7.985 42.495 9.211 1.00 36.62 218 ALA A C 1
ATOM 1715 O O . ALA A 1 218 ? -8.480 43.097 8.261 1.00 36.90 218 ALA A O 1
ATOM 1717 N N . GLU A 1 219 ? -7.727 41.190 9.178 1.00 39.67 219 GLU A N 1
ATOM 1718 C CA . GLU A 1 219 ? -8.177 40.323 8.066 1.00 42.87 219 GLU A CA 1
ATOM 1719 C C . GLU A 1 219 ? -8.821 39.049 8.594 1.00 44.03 219 GLU A C 1
ATOM 1720 O O . GLU A 1 219 ? -8.529 38.618 9.725 1.00 44.63 219 GLU A O 1
ATOM 1726 N N . LEU A 1 220 ? -9.711 38.455 7.801 1.00 45.05 220 LEU A N 1
ATOM 1727 C CA . LEU A 1 220 ? -10.494 37.309 8.273 1.00 46.62 220 LEU A CA 1
ATOM 1728 C C . LEU A 1 220 ? -9.661 36.085 8.670 1.00 46.94 220 LEU A C 1
ATOM 1729 O O . LEU A 1 220 ? -8.639 35.811 8.058 1.00 47.78 220 LEU A O 1
#

CATH classification: 2.60.40.10 (+1 more: 2.60.40.10)

InterPro domains:
  IPR011467 Protein of unknown function DUF1573 [PF07610] (29-127)
  IPR013783 Immunoglobulin-like fold [G3DSA:2.60.40.10] (23-125)
  IPR013783 Immunoglobulin-like fold [G3DSA:2.60.40.10] (143-254)
  IPR013783 Immunoglobulin-like fold [G3DSA:2.60.40.10] (255-362)
  IPR048808 PG_0320-like, C-terminal domain [PF21577] (143-248)
  IPR053879 HYDIN/VesB/CFA65-like, Ig-like domain [PF22544] (261-360)

Secondary structure (DSSP, 8-state):
--EEES-S--B---------EEEEEEEE-SSS-EEEEEEE--TTEE-S--EEEE-SSS-EEEEEEE-PPP-----B-PPEEEEE-TTT--EEEEE--B------GGG--GGG-------EE--B-TTS-EEEEEEEE--SSS-EEEEEEEE-STTEEEEES-SEE-TT-EEEEEEEE-TT--TT--SEEEEEEEEEES-TT-SEEEEEEEEE-